Protein AF-A0A939VQ03-F1 (afdb_monomer_lite)

Structure (mmCIF, N/CA/C/O backbone):
data_AF-A0A939VQ03-F1
#
_entry.id   AF-A0A939VQ03-F1
#
loop_
_atom_site.group_PDB
_atom_site.id
_atom_site.type_symbol
_atom_site.label_atom_id
_atom_site.label_alt_id
_atom_site.label_comp_id
_atom_site.label_asym_id
_atom_site.label_entity_id
_atom_site.label_seq_id
_atom_site.pdbx_PDB_ins_code
_atom_site.Cartn_x
_atom_site.Cartn_y
_atom_site.Cartn_z
_atom_site.occupancy
_atom_site.B_iso_or_equiv
_atom_site.auth_seq_id
_atom_site.auth_comp_id
_atom_site.auth_asym_id
_atom_site.auth_atom_id
_atom_site.pdbx_PDB_model_num
ATOM 1 N N . MET A 1 1 ? -11.894 -17.805 34.813 1.00 53.94 1 MET A N 1
ATOM 2 C CA . MET A 1 1 ? -10.711 -18.030 33.944 1.00 53.94 1 MET A CA 1
ATOM 3 C C . MET A 1 1 ? -11.051 -18.660 32.582 1.00 53.94 1 MET A C 1
ATOM 5 O O . MET A 1 1 ? -10.770 -18.032 31.570 1.00 53.94 1 MET A O 1
ATOM 9 N N . LYS A 1 2 ? -11.711 -19.833 32.507 1.00 40.81 2 LYS A N 1
ATOM 10 C CA . LYS A 1 2 ? -12.057 -20.506 31.226 1.00 40.81 2 LYS A CA 1
ATOM 11 C C . LYS A 1 2 ? -12.911 -19.662 30.254 1.00 40.81 2 LYS A C 1
ATOM 13 O O . LYS A 1 2 ? -12.668 -19.686 29.051 1.00 40.81 2 LYS A O 1
ATOM 18 N N . HIS A 1 3 ? -13.864 -18.875 30.764 1.00 44.84 3 HIS A N 1
ATOM 19 C CA . HIS A 1 3 ? -14.717 -18.001 29.941 1.00 44.84 3 HIS A CA 1
ATOM 20 C C . HIS A 1 3 ? -13.933 -16.855 29.264 1.00 44.84 3 HIS A C 1
ATOM 22 O O . HIS A 1 3 ? -14.171 -16.551 28.097 1.00 44.84 3 HIS A O 1
ATOM 28 N N . ASP A 1 4 ? -12.951 -16.265 29.958 1.00 59.09 4 ASP A N 1
ATOM 29 C CA . ASP A 1 4 ? -12.109 -15.192 29.401 1.00 59.09 4 ASP A CA 1
ATOM 30 C C . ASP A 1 4 ? -11.138 -15.733 28.334 1.00 59.09 4 ASP A C 1
ATOM 32 O O . ASP A 1 4 ? -10.948 -15.123 27.283 1.00 59.09 4 ASP A O 1
ATOM 36 N N . LEU A 1 5 ? -10.604 -16.944 28.537 1.00 54.44 5 LEU A N 1
ATOM 37 C CA . LEU A 1 5 ? -9.762 -17.628 27.547 1.00 54.44 5 LEU A CA 1
ATOM 38 C C . LEU A 1 5 ? -10.536 -17.979 26.264 1.00 54.44 5 LEU A C 1
ATOM 40 O O . LEU A 1 5 ? -10.055 -17.703 25.165 1.00 54.44 5 LEU A O 1
ATOM 44 N N . ARG A 1 6 ? -11.760 -18.518 26.383 1.00 59.91 6 ARG A N 1
ATOM 45 C CA . ARG A 1 6 ? -12.612 -18.863 25.227 1.00 59.91 6 ARG A CA 1
ATOM 46 C C . ARG A 1 6 ? -13.012 -17.624 24.418 1.00 59.91 6 ARG A C 1
ATOM 48 O O . ARG A 1 6 ? -13.036 -17.671 23.188 1.00 59.91 6 ARG A O 1
ATOM 55 N N . LYS A 1 7 ? -13.270 -16.503 25.098 1.00 60.69 7 LYS A N 1
ATOM 56 C CA . LYS A 1 7 ? -13.579 -15.215 24.465 1.00 60.69 7 LYS A CA 1
ATOM 57 C C . LYS A 1 7 ? -12.387 -14.670 23.672 1.00 60.69 7 LYS A C 1
ATOM 59 O O . LYS A 1 7 ? -12.542 -14.381 22.487 1.00 60.69 7 LYS A O 1
ATOM 64 N N . ARG A 1 8 ? -11.191 -14.637 24.274 1.00 63.66 8 ARG A N 1
ATOM 65 C CA . ARG A 1 8 ? -9.953 -14.216 23.589 1.00 63.66 8 ARG A CA 1
ATOM 66 C C . ARG A 1 8 ? -9.619 -15.104 22.390 1.00 63.66 8 ARG A C 1
ATOM 68 O O . ARG A 1 8 ? -9.139 -14.606 21.377 1.00 63.66 8 ARG A O 1
ATOM 75 N N . HIS A 1 9 ? -9.887 -16.407 22.479 1.00 68.69 9 HIS A N 1
ATOM 76 C CA . HIS A 1 9 ? -9.695 -17.337 21.365 1.00 68.69 9 HIS A CA 1
ATOM 77 C C . HIS A 1 9 ? -10.632 -17.025 20.184 1.00 68.69 9 HIS A C 1
ATOM 79 O O . HIS A 1 9 ? -10.183 -16.923 19.045 1.00 68.69 9 HIS A O 1
ATOM 85 N N . SER A 1 10 ? -11.920 -16.782 20.454 1.00 72.69 10 SER A N 1
ATOM 86 C CA . SER A 1 10 ? -12.899 -16.401 19.424 1.00 72.69 10 SER A CA 1
ATOM 87 C C . SER A 1 10 ? -12.548 -15.075 18.734 1.00 72.69 10 SER A C 1
ATOM 89 O O . SER A 1 10 ? -12.652 -14.971 17.514 1.00 72.69 10 SER A O 1
ATOM 91 N N . GLU A 1 11 ? -12.083 -14.075 19.486 1.00 76.50 11 GLU A N 1
ATOM 92 C CA . GLU A 1 11 ? -11.676 -12.770 18.941 1.00 76.50 11 GLU A CA 1
ATOM 93 C C . GLU A 1 11 ? -10.404 -12.854 18.073 1.00 76.50 11 GLU A C 1
ATOM 95 O O . GLU A 1 11 ? -10.230 -12.064 17.141 1.00 76.50 11 GLU A O 1
ATOM 100 N N . ARG A 1 12 ? -9.520 -13.826 18.336 1.00 77.19 12 ARG A N 1
ATOM 101 C CA . ARG A 1 12 ? -8.361 -14.117 17.476 1.00 77.19 12 ARG A CA 1
ATOM 102 C C . ARG A 1 12 ? -8.782 -14.783 16.173 1.00 77.19 12 ARG A C 1
ATOM 104 O O . ARG A 1 12 ? -8.406 -14.285 15.120 1.00 77.19 12 ARG A O 1
ATOM 111 N N . ILE A 1 13 ? -9.620 -15.820 16.240 1.00 83.69 13 ILE A N 1
ATOM 112 C CA . ILE A 1 13 ? -10.129 -16.521 15.048 1.00 83.69 13 ILE A CA 1
ATOM 113 C C . ILE A 1 13 ? -10.801 -15.540 14.086 1.00 83.69 13 ILE A C 1
ATOM 115 O O . ILE A 1 13 ? -10.511 -15.539 12.895 1.00 83.69 13 ILE A O 1
ATOM 119 N N . ILE A 1 14 ? -11.665 -14.664 14.602 1.00 86.06 14 ILE A N 1
ATOM 120 C CA . ILE A 1 14 ? -12.394 -13.704 13.766 1.00 86.06 14 ILE A CA 1
ATOM 121 C C . ILE A 1 14 ? -11.437 -12.703 13.092 1.00 86.06 14 ILE A C 1
ATOM 123 O O . ILE A 1 14 ? -11.640 -12.348 11.933 1.00 86.06 14 ILE A O 1
ATOM 127 N N . SER A 1 15 ? -10.368 -12.288 13.779 1.00 87.19 15 SER A N 1
ATOM 128 C CA . SER A 1 15 ? -9.325 -11.439 13.187 1.00 87.19 15 SER A CA 1
ATOM 129 C C . SER A 1 15 ? -8.544 -12.171 12.092 1.00 87.19 15 SER A C 1
ATOM 131 O O . SER A 1 15 ? -8.342 -11.613 11.017 1.00 87.19 15 SER A O 1
ATOM 133 N N . SER A 1 16 ? -8.183 -13.440 12.312 1.00 88.44 16 SER A N 1
ATOM 134 C CA . SER A 1 16 ? -7.534 -14.283 11.300 1.00 88.44 16 SER A CA 1
ATOM 135 C C . SER A 1 16 ? -8.404 -14.468 10.056 1.00 88.44 16 SER A C 1
ATOM 137 O O . SER A 1 16 ? -7.905 -14.330 8.946 1.00 88.44 16 SER A O 1
ATOM 139 N N . ILE A 1 17 ? -9.711 -14.695 10.224 1.00 91.19 17 ILE A N 1
ATOM 140 C CA . ILE A 1 17 ? -10.659 -14.772 9.101 1.00 91.19 17 ILE A CA 1
ATOM 141 C C . ILE A 1 17 ? -10.701 -13.438 8.344 1.00 91.19 17 ILE A C 1
ATOM 143 O O . ILE A 1 17 ? -10.668 -13.427 7.119 1.00 91.19 17 ILE A O 1
ATOM 147 N N . CYS A 1 18 ? -10.720 -12.307 9.055 1.00 93.12 18 CYS A N 1
ATOM 148 C CA . CYS A 1 18 ? -10.686 -10.984 8.431 1.00 93.12 18 CYS A CA 1
ATOM 149 C C . CYS A 1 18 ? -9.405 -10.754 7.612 1.00 93.12 18 CYS A C 1
ATOM 151 O O . CYS A 1 18 ? -9.488 -10.209 6.515 1.00 93.12 18 CYS A O 1
ATOM 153 N N . ILE A 1 19 ? -8.247 -11.183 8.126 1.00 94.12 19 ILE A N 1
ATOM 154 C CA . ILE A 1 19 ? -6.962 -11.128 7.413 1.00 94.12 19 ILE A CA 1
ATOM 155 C C . ILE A 1 19 ? -7.031 -11.976 6.140 1.00 94.12 19 ILE A C 1
ATOM 157 O O . ILE A 1 19 ? -6.733 -11.472 5.063 1.00 94.12 19 ILE A O 1
ATOM 161 N N . LEU A 1 20 ? -7.471 -13.235 6.247 1.00 93.19 20 LEU A N 1
ATOM 162 C CA . LEU A 1 20 ? -7.567 -14.147 5.104 1.00 93.19 20 LEU A CA 1
ATOM 163 C C . LEU A 1 20 ? -8.498 -13.600 4.019 1.00 93.19 20 LEU A C 1
ATOM 165 O O . LEU A 1 20 ? -8.107 -13.553 2.859 1.00 93.19 20 LEU A O 1
ATOM 169 N N . MET A 1 21 ? -9.682 -13.103 4.392 1.00 93.62 21 MET A N 1
ATOM 170 C CA . MET A 1 21 ? -10.598 -12.468 3.438 1.00 93.62 21 MET A CA 1
ATOM 171 C C . MET A 1 21 ? -9.974 -11.238 2.773 1.00 93.62 21 MET A C 1
ATOM 173 O O . MET A 1 21 ? -10.133 -11.055 1.570 1.00 93.62 21 MET A O 1
ATOM 177 N N . GLY A 1 22 ? -9.253 -10.408 3.536 1.00 96.19 22 GLY A N 1
ATOM 178 C CA . GLY A 1 22 ? -8.545 -9.248 2.998 1.00 96.19 22 GLY A CA 1
ATOM 179 C C . GLY A 1 22 ? -7.484 -9.638 1.966 1.00 96.19 22 GLY A C 1
ATOM 180 O O . GLY A 1 22 ? -7.442 -9.039 0.893 1.00 96.19 22 GLY A O 1
ATOM 181 N N . ILE A 1 23 ? -6.685 -10.669 2.262 1.00 95.94 23 ILE A N 1
ATOM 182 C CA . ILE A 1 23 ? -5.674 -11.215 1.344 1.00 95.94 23 ILE A CA 1
ATOM 183 C C . ILE A 1 23 ? -6.348 -11.733 0.073 1.00 95.94 23 ILE A C 1
ATOM 185 O O . ILE A 1 23 ? -5.983 -11.317 -1.021 1.00 95.94 23 ILE A O 1
ATOM 189 N N . THR A 1 24 ? -7.356 -12.600 0.204 1.00 93.06 24 THR A N 1
ATOM 190 C CA . THR A 1 24 ? -8.060 -13.179 -0.948 1.00 93.06 24 THR A CA 1
ATOM 191 C C . THR A 1 24 ? -8.667 -12.095 -1.831 1.00 93.06 24 THR A C 1
ATOM 193 O O . THR A 1 24 ? -8.502 -12.138 -3.046 1.00 93.06 24 THR A O 1
ATOM 196 N N . PHE A 1 25 ? -9.326 -11.100 -1.233 1.00 94.69 25 PHE A N 1
ATOM 197 C CA . PHE A 1 25 ? -9.943 -10.008 -1.980 1.00 94.69 25 PHE A CA 1
ATOM 198 C C . PHE A 1 25 ? -8.912 -9.205 -2.778 1.00 94.69 25 PHE A C 1
ATOM 200 O O . PHE A 1 25 ? -9.111 -8.963 -3.967 1.00 94.69 25 PHE A O 1
ATOM 207 N N . ASN A 1 26 ? -7.789 -8.847 -2.152 1.00 95.69 26 ASN A N 1
ATOM 208 C CA . ASN A 1 26 ? -6.721 -8.136 -2.844 1.00 95.69 26 ASN A CA 1
ATOM 209 C C . ASN A 1 26 ? -6.117 -8.970 -3.980 1.00 95.69 26 ASN A C 1
ATOM 211 O O . ASN A 1 26 ? -5.948 -8.450 -5.074 1.00 95.69 26 ASN A O 1
ATOM 215 N N . VAL A 1 27 ? -5.803 -10.248 -3.742 1.00 93.38 27 VAL A N 1
ATOM 216 C CA . VAL A 1 27 ? -5.183 -11.122 -4.755 1.00 93.38 27 VAL A CA 1
ATOM 217 C C . VAL A 1 27 ? -6.093 -11.282 -5.973 1.00 93.38 27 VAL A C 1
ATOM 219 O O . VAL A 1 27 ? -5.617 -11.217 -7.105 1.00 93.38 27 VAL A O 1
ATOM 222 N N . VAL A 1 28 ? -7.404 -11.445 -5.763 1.00 91.88 28 VAL A N 1
ATOM 223 C CA . VAL A 1 28 ? -8.383 -11.555 -6.858 1.00 91.88 28 VAL A CA 1
ATOM 224 C C . VAL A 1 28 ? -8.442 -10.267 -7.680 1.00 91.88 28 VAL A C 1
ATOM 226 O O . VAL A 1 28 ? -8.388 -10.330 -8.907 1.00 91.88 28 VAL A O 1
ATOM 229 N N . LEU A 1 29 ? -8.515 -9.103 -7.029 1.00 90.69 29 LEU A N 1
ATOM 230 C CA . LEU A 1 29 ? -8.556 -7.822 -7.737 1.00 90.69 29 LEU A CA 1
ATOM 231 C C . LEU A 1 29 ? -7.245 -7.507 -8.455 1.00 90.69 29 LEU A C 1
ATOM 233 O O . LEU A 1 29 ? -7.280 -7.128 -9.623 1.00 90.69 29 LEU A O 1
ATOM 237 N N . ALA A 1 30 ? -6.108 -7.735 -7.798 1.00 87.88 30 ALA A N 1
ATOM 238 C CA . ALA A 1 30 ? -4.786 -7.560 -8.388 1.00 87.88 30 ALA A CA 1
ATOM 239 C C . ALA A 1 30 ? -4.612 -8.450 -9.631 1.00 87.88 30 ALA A C 1
ATOM 241 O O . ALA A 1 30 ? -4.129 -8.009 -10.668 1.00 87.88 30 ALA A O 1
ATOM 242 N N . SER A 1 31 ? -5.099 -9.693 -9.580 1.00 86.19 31 SER A N 1
ATOM 243 C CA . SER A 1 31 ? -5.064 -10.600 -10.736 1.00 86.19 31 SER A CA 1
ATOM 244 C C . SER A 1 31 ? -5.867 -10.079 -11.932 1.00 86.19 31 SER A C 1
ATOM 246 O O . SER A 1 31 ? -5.536 -10.398 -13.072 1.00 86.19 31 SER A O 1
ATOM 248 N N . PHE A 1 32 ? -6.928 -9.302 -11.698 1.00 85.12 32 PHE A N 1
ATOM 249 C CA . PHE A 1 32 ? -7.702 -8.677 -12.769 1.00 85.12 32 PHE A CA 1
ATOM 250 C C . PHE A 1 32 ? -6.991 -7.439 -13.327 1.00 85.12 32 PHE A C 1
ATOM 252 O O . PHE A 1 32 ? -6.877 -7.296 -14.545 1.00 85.12 32 PHE A O 1
ATOM 259 N N . THR A 1 33 ? -6.474 -6.570 -12.455 1.00 84.38 33 THR A N 1
ATOM 260 C CA . THR A 1 33 ? -5.814 -5.322 -12.865 1.00 84.38 33 THR A CA 1
ATOM 261 C C . THR A 1 33 ? -4.516 -5.576 -13.622 1.00 84.38 33 THR A C 1
ATOM 263 O O . THR A 1 33 ? -4.309 -4.983 -14.680 1.00 84.38 33 THR A O 1
ATOM 266 N N . TYR A 1 34 ? -3.701 -6.533 -13.171 1.00 79.50 34 TYR A N 1
ATOM 267 C CA . TYR A 1 34 ? -2.458 -6.902 -13.847 1.00 79.50 34 TYR A CA 1
ATOM 268 C C . TYR A 1 34 ? -2.663 -7.522 -15.240 1.00 79.50 34 TYR A C 1
ATOM 270 O O . TYR A 1 34 ? -1.734 -7.537 -16.042 1.00 79.50 34 TYR A O 1
ATOM 278 N N . ARG A 1 35 ? -3.864 -8.025 -15.561 1.00 78.50 35 ARG A N 1
ATOM 279 C CA . ARG A 1 35 ? -4.193 -8.553 -16.901 1.00 78.50 35 ARG A CA 1
ATOM 280 C C . ARG A 1 35 ? -4.754 -7.501 -17.852 1.00 78.50 35 ARG A C 1
ATOM 282 O O . ARG A 1 35 ? -4.653 -7.669 -19.059 1.00 78.50 35 ARG A O 1
ATOM 289 N N . GLN A 1 36 ? -5.400 -6.468 -17.317 1.00 76.12 36 GLN A N 1
ATOM 290 C CA . GLN A 1 36 ? -6.194 -5.506 -18.090 1.00 76.12 36 GLN A CA 1
ATOM 291 C C . GLN A 1 36 ? -5.422 -4.221 -18.437 1.00 76.12 36 GLN A C 1
ATOM 293 O O . GLN A 1 36 ? -6.005 -3.307 -19.011 1.00 76.12 36 GLN A O 1
ATOM 298 N N . SER A 1 37 ? -4.134 -4.123 -18.082 1.00 68.50 37 SER A N 1
ATOM 299 C CA . SER A 1 37 ? -3.281 -2.935 -18.294 1.00 68.50 37 SER A CA 1
ATOM 300 C C . SER A 1 37 ? -3.902 -1.616 -17.812 1.00 68.50 37 SER A C 1
ATOM 302 O O . SER A 1 37 ? -3.534 -0.533 -18.266 1.00 68.50 37 SER A O 1
ATOM 304 N N . VAL A 1 38 ? -4.843 -1.687 -16.868 1.00 80.19 38 VAL A N 1
ATOM 305 C CA . VAL A 1 38 ? -5.450 -0.503 -16.262 1.00 80.19 38 VAL A CA 1
ATOM 306 C C . VAL A 1 38 ? -4.415 0.211 -15.390 1.00 80.19 38 VAL A C 1
ATOM 308 O O . VAL A 1 38 ? -3.582 -0.451 -14.768 1.00 80.19 38 VAL A O 1
ATOM 311 N N . PRO A 1 39 ? -4.455 1.549 -15.280 1.00 76.94 39 PRO A N 1
ATOM 312 C CA . PRO A 1 39 ? -3.488 2.311 -14.489 1.00 76.94 39 PRO A CA 1
ATOM 313 C C . PRO A 1 39 ? -3.752 2.222 -12.970 1.00 76.94 39 PRO A C 1
ATOM 315 O O . PRO A 1 39 ? -3.375 3.116 -12.223 1.00 76.94 39 PRO A O 1
ATOM 318 N N . PHE A 1 40 ? -4.433 1.175 -12.494 1.00 83.25 40 PHE A N 1
ATOM 319 C CA . PHE A 1 40 ? -4.817 1.000 -11.091 1.00 83.25 40 PHE A CA 1
ATOM 320 C C . PHE A 1 40 ? -4.379 -0.370 -10.585 1.00 83.25 40 PHE A C 1
ATOM 322 O O . PHE A 1 40 ? -4.425 -1.346 -11.330 1.00 83.25 40 PHE A O 1
ATOM 329 N N . TYR A 1 41 ? -4.011 -0.458 -9.307 1.00 80.06 41 TYR A N 1
ATOM 330 C CA . TYR A 1 41 ? -3.494 -1.690 -8.709 1.00 80.06 41 TYR A CA 1
ATOM 331 C C . TYR A 1 41 ? -4.572 -2.440 -7.919 1.00 80.06 41 TYR A C 1
ATOM 333 O O . TYR A 1 41 ? -4.648 -3.664 -8.011 1.00 80.06 41 TYR A O 1
ATOM 341 N N . PHE A 1 42 ? -5.433 -1.724 -7.180 1.00 86.06 42 PHE A N 1
ATOM 342 C CA . PHE A 1 42 ? -6.522 -2.281 -6.347 1.00 86.06 42 PHE A CA 1
ATOM 343 C C . PHE A 1 42 ? -6.113 -3.403 -5.369 1.00 86.06 42 PHE A C 1
ATOM 345 O O . PH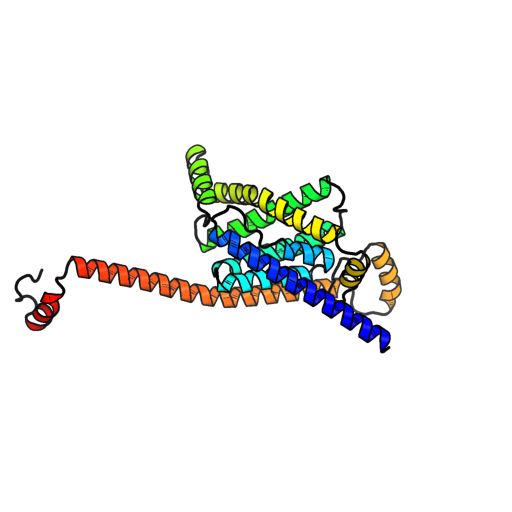E A 1 42 ? -6.944 -4.164 -4.874 1.00 86.06 42 PHE A O 1
ATOM 352 N N . ASP A 1 43 ? -4.839 -3.451 -5.002 1.00 86.38 43 ASP A N 1
ATOM 353 C CA . ASP A 1 43 ? -4.212 -4.458 -4.142 1.00 86.38 43 ASP A CA 1
ATOM 354 C C . ASP A 1 43 ? -4.206 -4.069 -2.650 1.00 86.38 43 ASP A C 1
ATOM 356 O O . ASP A 1 43 ? -3.664 -4.777 -1.798 1.00 86.38 43 ASP A O 1
ATOM 360 N N . THR A 1 44 ? -4.817 -2.931 -2.305 1.00 94.56 44 THR A N 1
ATOM 361 C CA . THR A 1 44 ? -4.802 -2.373 -0.944 1.00 94.56 44 THR A CA 1
ATOM 362 C C . THR A 1 44 ? -6.175 -2.268 -0.288 1.00 94.56 44 THR A C 1
ATOM 364 O O . THR A 1 44 ? -6.242 -1.913 0.887 1.00 94.56 44 THR A O 1
ATOM 367 N N . ILE A 1 45 ? -7.277 -2.627 -0.954 1.00 96.75 45 ILE A N 1
ATOM 368 C CA . ILE A 1 45 ? -8.632 -2.520 -0.375 1.00 96.75 45 ILE A CA 1
ATOM 369 C C . ILE A 1 45 ? -8.778 -3.381 0.885 1.00 96.75 45 ILE A C 1
ATOM 371 O O . ILE A 1 45 ? -9.182 -2.890 1.945 1.00 96.75 45 ILE A O 1
ATOM 375 N N . GLY A 1 46 ? -8.421 -4.660 0.793 1.00 96.69 46 GLY A N 1
ATOM 376 C CA . GLY A 1 46 ? -8.414 -5.598 1.912 1.00 96.69 46 GLY A CA 1
ATOM 377 C C . GLY A 1 46 ? -7.441 -5.158 3.001 1.00 96.69 46 GLY A C 1
ATOM 378 O O . GLY A 1 46 ? -7.794 -5.140 4.179 1.00 96.69 46 GLY A O 1
ATOM 379 N N . THR A 1 47 ? -6.258 -4.685 2.609 1.00 97.25 47 THR A N 1
ATOM 380 C CA . THR A 1 47 ? -5.229 -4.155 3.516 1.00 97.25 47 THR A CA 1
ATOM 381 C C . THR A 1 47 ? -5.751 -2.980 4.343 1.00 97.25 47 THR A C 1
ATOM 383 O O . THR A 1 47 ? -5.643 -2.987 5.569 1.00 97.25 47 THR A O 1
ATOM 386 N N . ILE A 1 48 ? -6.366 -1.989 3.694 1.00 97.88 48 ILE A N 1
ATOM 387 C CA . ILE A 1 48 ? -6.960 -0.809 4.332 1.00 97.88 48 ILE A CA 1
ATOM 388 C C . ILE A 1 48 ? -8.131 -1.230 5.230 1.00 97.88 48 ILE A C 1
ATOM 390 O O . ILE A 1 48 ? -8.236 -0.767 6.366 1.00 97.88 48 ILE A O 1
ATOM 394 N N . THR A 1 49 ? -8.985 -2.145 4.763 1.00 97.12 49 THR A N 1
ATOM 395 C CA . THR A 1 49 ? -10.127 -2.668 5.533 1.00 97.12 49 THR A CA 1
ATOM 396 C C . THR A 1 49 ? -9.660 -3.333 6.829 1.00 97.12 49 THR A C 1
ATOM 398 O O . THR A 1 49 ? -10.130 -2.988 7.919 1.00 97.12 49 THR A O 1
ATOM 401 N N . VAL A 1 50 ? -8.692 -4.250 6.735 1.00 96.44 50 VAL A N 1
ATOM 402 C CA . VAL A 1 50 ? -8.127 -4.955 7.892 1.00 96.44 50 VAL A CA 1
ATOM 403 C C . VAL A 1 50 ? -7.370 -3.986 8.798 1.00 96.44 50 VAL A C 1
ATOM 405 O O . VAL A 1 50 ? -7.505 -4.074 10.015 1.00 96.44 50 VAL A O 1
ATOM 408 N N . ALA A 1 51 ? -6.640 -3.015 8.250 1.00 95.69 51 ALA A N 1
ATOM 409 C CA . ALA A 1 51 ? -5.979 -1.974 9.034 1.00 95.69 51 ALA A CA 1
ATOM 410 C C . ALA A 1 51 ? -6.986 -1.172 9.885 1.00 95.69 51 ALA A C 1
ATOM 412 O O . ALA A 1 51 ? -6.795 -1.015 11.093 1.00 95.69 51 ALA A O 1
ATOM 413 N N . ILE A 1 52 ? -8.109 -0.737 9.302 1.00 94.69 52 ILE A N 1
ATOM 414 C CA . ILE A 1 52 ? -9.156 0.010 10.021 1.00 94.69 52 ILE A CA 1
ATOM 415 C C . ILE A 1 52 ? -9.805 -0.842 11.129 1.00 94.69 52 ILE A C 1
ATOM 417 O O . ILE A 1 52 ? -10.050 -0.357 12.242 1.00 94.69 52 ILE A O 1
ATOM 421 N N . LEU A 1 53 ? -10.101 -2.113 10.842 1.00 92.94 53 LEU A N 1
ATOM 422 C CA . LEU A 1 53 ? -10.833 -3.000 11.754 1.00 92.94 53 LEU A CA 1
ATOM 423 C C . LEU A 1 53 ? -9.948 -3.620 12.839 1.00 92.94 53 LEU A C 1
ATOM 425 O O . LEU A 1 53 ? -10.380 -3.750 13.989 1.00 92.94 53 LEU A O 1
ATOM 429 N N . CYS A 1 54 ? -8.724 -3.984 12.482 1.00 91.56 54 CYS A N 1
ATOM 430 C CA . CYS A 1 54 ? -7.861 -4.863 13.259 1.00 91.56 54 CYS A CA 1
ATOM 431 C C . CYS A 1 54 ? -6.515 -4.220 13.632 1.00 91.56 54 CYS A C 1
ATOM 433 O O . CYS A 1 54 ? -5.772 -4.832 14.386 1.00 91.56 54 CYS A O 1
ATOM 435 N N . GLY A 1 55 ? -6.204 -2.990 13.205 1.00 89.56 55 GLY A N 1
ATOM 436 C CA . GLY A 1 55 ? -5.010 -2.243 13.632 1.00 89.56 55 GLY A CA 1
ATOM 437 C C . GLY A 1 55 ? -3.719 -2.610 12.889 1.00 89.56 55 GLY A C 1
ATOM 438 O O . GLY A 1 55 ? -3.762 -3.241 11.834 1.00 89.56 55 GLY A O 1
ATOM 439 N N . TYR A 1 56 ? -2.566 -2.183 13.432 1.00 88.94 56 TYR A N 1
ATOM 440 C CA . TYR A 1 56 ? -1.278 -2.221 12.715 1.00 88.94 56 TYR A CA 1
ATOM 441 C C . TYR A 1 56 ? -0.885 -3.631 12.262 1.00 88.94 56 TYR A C 1
ATOM 443 O O . TYR A 1 56 ? -0.736 -3.865 11.066 1.00 88.94 56 TYR A O 1
ATOM 451 N N . PHE A 1 57 ? -0.735 -4.571 13.202 1.00 87.88 57 PHE A N 1
ATOM 452 C CA . PHE A 1 57 ? -0.194 -5.898 12.897 1.00 87.88 57 PHE A CA 1
ATOM 453 C C . PHE A 1 57 ? -1.045 -6.675 11.873 1.00 87.88 57 PHE A C 1
ATOM 455 O O . PHE A 1 57 ? -0.497 -7.080 10.849 1.00 87.88 57 PHE A O 1
ATOM 462 N N . PRO A 1 58 ? -2.371 -6.838 12.052 1.00 91.69 58 PRO A N 1
ATOM 463 C CA . PRO A 1 58 ? -3.219 -7.487 11.050 1.00 91.69 58 PRO A CA 1
ATOM 464 C C . PRO A 1 58 ? -3.205 -6.794 9.684 1.00 91.69 58 PRO A C 1
ATOM 466 O O . PRO A 1 58 ? -3.196 -7.476 8.661 1.00 91.69 58 PRO A O 1
ATOM 469 N N . GLY A 1 59 ? -3.185 -5.457 9.654 1.00 94.44 59 GLY A N 1
ATOM 470 C CA . GLY A 1 59 ? -3.135 -4.692 8.407 1.00 94.44 59 GLY A CA 1
ATOM 471 C C . GLY A 1 59 ? -1.839 -4.932 7.634 1.00 94.44 59 GLY A C 1
ATOM 472 O O . GLY A 1 59 ? -1.880 -5.268 6.455 1.00 94.44 59 GLY A O 1
ATOM 473 N N . ILE A 1 60 ? -0.688 -4.836 8.304 1.00 93.62 60 ILE A N 1
ATOM 474 C CA . ILE A 1 60 ? 0.615 -5.097 7.675 1.00 93.62 60 ILE A CA 1
ATOM 475 C C . ILE A 1 60 ? 0.730 -6.570 7.268 1.00 93.62 60 ILE A C 1
ATOM 477 O O . ILE A 1 60 ? 1.195 -6.856 6.174 1.00 93.62 60 ILE A O 1
ATOM 481 N N . LEU A 1 61 ? 0.271 -7.514 8.096 1.00 91.81 61 LEU A N 1
ATOM 482 C CA . LEU A 1 61 ? 0.288 -8.932 7.729 1.00 91.81 61 LEU A CA 1
ATOM 483 C C . LEU A 1 61 ? -0.538 -9.193 6.461 1.00 91.81 61 LEU A C 1
ATOM 485 O O . LEU A 1 61 ? -0.088 -9.918 5.580 1.00 91.81 61 LEU A O 1
ATOM 489 N N . THR A 1 62 ? -1.708 -8.557 6.347 1.00 95.38 62 THR A N 1
ATOM 490 C CA . THR A 1 62 ? -2.551 -8.618 5.141 1.00 95.38 62 THR A CA 1
ATOM 491 C C . THR A 1 62 ? -1.806 -8.070 3.926 1.00 95.38 62 THR A C 1
ATOM 493 O O . THR A 1 62 ? -1.803 -8.723 2.887 1.00 95.38 62 THR A O 1
ATOM 496 N N . ALA A 1 63 ? -1.132 -6.922 4.059 1.00 94.75 63 ALA A N 1
ATOM 497 C CA . ALA A 1 63 ? -0.328 -6.330 2.989 1.00 94.75 63 ALA A CA 1
ATOM 498 C C . ALA A 1 63 ? 0.769 -7.281 2.493 1.00 94.75 63 ALA A C 1
ATOM 500 O O . ALA A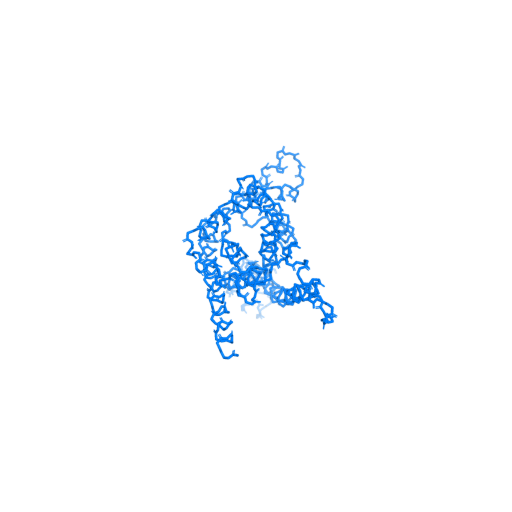 1 63 ? 0.826 -7.614 1.316 1.00 94.75 63 ALA A O 1
ATOM 501 N N . VAL A 1 64 ? 1.614 -7.758 3.407 1.00 92.38 64 VAL A N 1
ATOM 502 C CA . VAL A 1 64 ? 2.775 -8.590 3.067 1.00 92.38 64 VAL A CA 1
ATOM 503 C C . VAL A 1 64 ? 2.344 -9.904 2.437 1.00 92.38 64 VAL A C 1
ATOM 505 O O . VAL A 1 64 ? 2.886 -10.304 1.411 1.00 92.38 64 VAL A O 1
ATOM 508 N N . MET A 1 65 ? 1.336 -10.557 3.017 1.00 91.81 65 MET A N 1
ATOM 509 C CA . MET A 1 65 ? 0.831 -11.818 2.484 1.00 91.81 65 MET A CA 1
ATOM 510 C C . MET A 1 65 ? 0.132 -11.627 1.137 1.00 91.81 65 MET A C 1
ATOM 512 O O . MET A 1 65 ? 0.276 -12.480 0.273 1.00 91.81 65 MET A O 1
ATOM 516 N N . THR A 1 66 ? -0.568 -10.507 0.921 1.00 94.38 66 THR A N 1
ATOM 517 C CA . THR A 1 66 ? -1.147 -10.171 -0.391 1.00 94.38 66 THR A CA 1
ATOM 518 C C . THR A 1 66 ? -0.062 -10.137 -1.461 1.00 94.38 66 THR A C 1
ATOM 520 O O . THR A 1 66 ? -0.143 -10.877 -2.435 1.00 94.38 66 THR A O 1
ATOM 523 N N . ASN A 1 67 ? 0.976 -9.322 -1.268 1.00 92.50 67 ASN A N 1
ATOM 524 C CA . ASN A 1 67 ? 2.037 -9.162 -2.260 1.00 92.50 67 ASN A CA 1
ATOM 525 C C . ASN A 1 67 ? 2.864 -10.439 -2.443 1.00 92.50 67 ASN A C 1
ATOM 527 O O . ASN A 1 67 ? 3.270 -10.738 -3.562 1.00 92.50 67 ASN A O 1
ATOM 531 N N . MET A 1 68 ? 3.057 -11.225 -1.378 1.00 88.50 68 MET A N 1
ATOM 532 C CA . MET A 1 68 ? 3.693 -12.540 -1.469 1.00 88.50 68 MET A CA 1
ATOM 533 C C . MET A 1 68 ? 2.874 -13.518 -2.319 1.00 88.50 68 MET A C 1
ATOM 535 O O . MET A 1 68 ? 3.442 -14.229 -3.141 1.00 88.50 68 MET A O 1
ATOM 539 N N . MET A 1 69 ? 1.547 -13.529 -2.159 1.00 89.81 69 MET A N 1
ATOM 540 C CA . MET A 1 69 ? 0.656 -14.373 -2.960 1.00 89.81 69 MET A CA 1
ATOM 541 C C . MET A 1 69 ? 0.581 -13.900 -4.415 1.00 89.81 69 MET A C 1
ATOM 543 O O . MET A 1 69 ? 0.665 -14.720 -5.326 1.00 89.81 69 MET A O 1
ATOM 547 N N . CYS A 1 70 ? 0.492 -12.588 -4.648 1.00 89.25 70 CYS A N 1
ATOM 548 C CA . CYS A 1 70 ? 0.571 -12.020 -5.994 1.00 89.25 70 CYS A CA 1
ATOM 549 C C . CYS A 1 70 ? 1.909 -12.348 -6.671 1.00 89.25 70 CYS A C 1
ATOM 551 O O . CYS A 1 70 ? 1.914 -12.626 -7.864 1.00 89.25 70 CYS A O 1
ATOM 553 N N . GLY A 1 71 ? 3.005 -12.415 -5.905 1.00 86.25 71 GLY A N 1
ATOM 554 C CA . GLY A 1 71 ? 4.343 -12.793 -6.369 1.00 86.25 71 GLY A CA 1
ATOM 555 C C . GLY A 1 71 ? 4.429 -14.146 -7.086 1.00 86.25 71 GLY A C 1
ATOM 556 O O . GLY A 1 71 ? 5.335 -14.347 -7.887 1.00 86.25 71 GLY A O 1
ATOM 557 N N . PHE A 1 72 ? 3.491 -15.071 -6.851 1.00 83.75 72 PHE A N 1
ATOM 558 C CA . PHE A 1 72 ? 3.439 -16.335 -7.598 1.00 83.75 72 PHE A CA 1
ATOM 559 C C . PHE A 1 72 ? 2.961 -16.168 -9.046 1.00 83.75 72 PHE A C 1
ATOM 561 O O . PHE A 1 72 ? 3.292 -16.999 -9.886 1.00 83.75 72 PHE A O 1
ATOM 568 N N . PHE A 1 73 ? 2.188 -15.120 -9.333 1.00 82.69 73 PHE A N 1
ATOM 569 C CA . PHE A 1 73 ? 1.648 -14.832 -10.667 1.00 82.69 73 PHE A CA 1
ATOM 570 C C . PHE A 1 73 ? 2.362 -13.652 -11.336 1.00 82.69 73 PHE A C 1
ATOM 572 O O . PHE A 1 73 ? 2.508 -13.631 -12.552 1.00 82.69 73 PHE A O 1
ATOM 579 N N . TYR A 1 74 ? 2.811 -12.690 -10.529 1.00 84.44 74 TYR A N 1
ATOM 580 C CA . TYR A 1 74 ? 3.499 -11.468 -10.926 1.00 84.44 74 TYR A CA 1
ATOM 581 C C . TYR A 1 74 ? 4.692 -11.260 -9.984 1.00 84.44 74 TYR A C 1
ATOM 583 O O . TYR A 1 74 ? 4.530 -10.640 -8.929 1.00 84.44 74 TYR A O 1
ATOM 591 N N . PRO A 1 75 ? 5.878 -11.807 -10.315 1.00 83.81 75 PRO A N 1
ATOM 592 C CA . PRO A 1 75 ? 7.037 -11.839 -9.417 1.00 83.81 75 PRO A CA 1
ATOM 593 C C . PRO A 1 75 ? 7.404 -10.479 -8.814 1.00 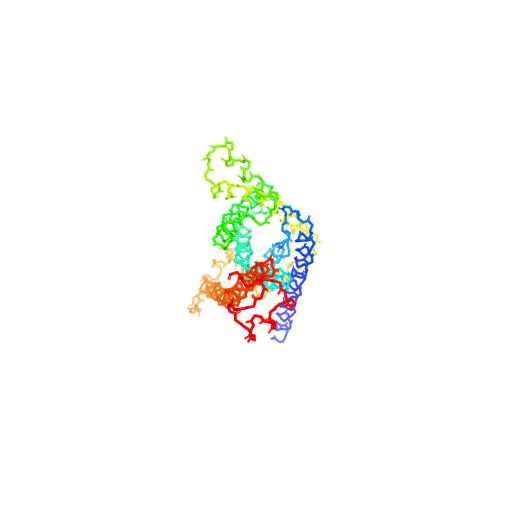83.81 75 PRO A C 1
ATOM 595 O O . PRO A 1 75 ? 7.726 -10.392 -7.628 1.00 83.81 75 PRO A O 1
ATOM 598 N N . ASP A 1 76 ? 7.247 -9.406 -9.588 1.00 84.56 76 ASP A N 1
ATOM 599 C CA . ASP A 1 76 ? 7.576 -8.042 -9.174 1.00 84.56 76 ASP A CA 1
ATOM 600 C C . ASP A 1 76 ? 6.687 -7.504 -8.043 1.00 84.56 76 ASP A C 1
ATOM 602 O O . ASP A 1 76 ? 7.108 -6.622 -7.288 1.00 84.56 76 ASP A O 1
ATOM 606 N N . SER A 1 77 ? 5.478 -8.054 -7.852 1.00 86.50 77 SER A N 1
ATOM 607 C CA . SER A 1 77 ? 4.545 -7.622 -6.800 1.00 86.50 77 SER A CA 1
ATOM 608 C C . SER A 1 77 ? 5.167 -7.676 -5.405 1.00 86.50 77 SER A C 1
ATOM 610 O O . SER A 1 77 ? 4.787 -6.898 -4.525 1.00 86.50 77 SER A O 1
ATOM 612 N N . ILE A 1 78 ? 6.141 -8.561 -5.184 1.00 85.94 78 ILE A N 1
ATOM 613 C CA . ILE A 1 78 ? 6.797 -8.731 -3.889 1.00 85.94 78 ILE A CA 1
ATOM 614 C C . ILE A 1 78 ? 7.563 -7.479 -3.437 1.00 85.94 78 ILE A C 1
ATOM 616 O O . ILE A 1 78 ? 7.575 -7.176 -2.241 1.00 85.94 78 ILE A O 1
ATOM 620 N N . TYR A 1 79 ? 8.133 -6.701 -4.363 1.00 85.88 79 TYR A N 1
ATOM 621 C CA . TYR A 1 79 ? 8.869 -5.472 -4.047 1.00 85.88 79 TYR A CA 1
ATOM 622 C C . TYR A 1 79 ? 7.959 -4.398 -3.457 1.00 85.88 79 TYR A C 1
ATOM 624 O O . TYR A 1 79 ? 8.365 -3.624 -2.589 1.00 85.88 79 TYR A O 1
ATOM 632 N N . PHE A 1 80 ? 6.689 -4.415 -3.855 1.00 90.12 80 PHE A N 1
ATOM 633 C CA . PHE A 1 80 ? 5.674 -3.475 -3.401 1.00 90.12 80 PHE A CA 1
ATOM 634 C C . PHE A 1 80 ? 5.038 -3.875 -2.056 1.00 90.12 80 PHE A C 1
ATOM 636 O O . PHE A 1 80 ? 4.241 -3.117 -1.500 1.00 90.12 80 PHE A O 1
ATOM 643 N N . SER A 1 81 ? 5.460 -4.994 -1.446 1.00 90.25 81 SER A N 1
ATOM 644 C CA . SER A 1 81 ? 5.031 -5.393 -0.091 1.00 90.25 81 SER A CA 1
ATOM 645 C C . SER A 1 81 ? 5.294 -4.297 0.944 1.00 90.25 81 SER A C 1
ATOM 647 O O . SER A 1 81 ? 4.470 -4.065 1.830 1.00 90.25 81 SER A O 1
ATOM 649 N N . ILE A 1 82 ? 6.429 -3.594 0.833 1.00 90.19 82 ILE A N 1
ATOM 650 C CA . ILE A 1 82 ? 6.774 -2.492 1.739 1.00 90.19 82 ILE A CA 1
ATOM 651 C C . ILE A 1 82 ? 5.848 -1.288 1.546 1.00 90.19 82 ILE A C 1
ATOM 653 O O . ILE A 1 82 ? 5.429 -0.674 2.525 1.00 90.19 82 ILE A O 1
ATOM 657 N N . VAL A 1 83 ? 5.461 -0.992 0.303 1.00 93.88 83 VAL A N 1
ATOM 658 C CA . VAL A 1 83 ? 4.524 0.089 -0.033 1.00 93.88 83 VAL A CA 1
ATOM 659 C C . VAL A 1 83 ? 3.156 -0.197 0.588 1.00 93.88 83 VAL A C 1
ATOM 661 O O . VAL A 1 83 ? 2.561 0.667 1.243 1.00 93.88 83 VAL A O 1
ATOM 664 N N . ASN A 1 84 ? 2.691 -1.443 0.492 1.00 94.62 84 ASN A N 1
ATOM 665 C CA . ASN A 1 84 ? 1.417 -1.861 1.072 1.00 94.62 84 ASN A CA 1
ATOM 666 C C . ASN A 1 84 ? 1.473 -1.955 2.606 1.00 94.62 84 ASN A C 1
ATOM 668 O O . ASN A 1 84 ? 0.507 -1.597 3.287 1.00 94.62 84 ASN A O 1
ATOM 672 N N . ALA A 1 85 ? 2.613 -2.342 3.182 1.00 94.50 85 ALA A N 1
ATOM 673 C CA . ALA A 1 85 ? 2.834 -2.284 4.625 1.00 94.50 85 ALA A CA 1
ATOM 674 C C . ALA A 1 85 ? 2.797 -0.836 5.147 1.00 94.50 85 ALA A C 1
ATOM 676 O O . ALA A 1 85 ? 2.106 -0.549 6.128 1.00 94.50 85 ALA A O 1
ATOM 677 N N . ILE A 1 86 ? 3.474 0.098 4.468 1.00 94.75 86 ILE A N 1
ATOM 678 C CA . ILE A 1 86 ? 3.442 1.533 4.789 1.00 94.75 86 ILE A CA 1
ATOM 679 C C . ILE A 1 86 ? 2.023 2.097 4.633 1.00 94.75 86 ILE A C 1
ATOM 681 O O . ILE A 1 86 ? 1.597 2.923 5.445 1.00 94.75 86 ILE A O 1
ATOM 685 N N . THR A 1 87 ? 1.258 1.619 3.650 1.00 96.62 87 THR A N 1
ATOM 686 C CA . THR A 1 87 ? -0.163 1.961 3.489 1.00 96.62 87 THR A CA 1
ATOM 687 C C . THR A 1 87 ? -0.961 1.567 4.732 1.00 96.62 87 THR A C 1
ATOM 689 O O . THR A 1 87 ? -1.631 2.417 5.324 1.00 96.62 87 THR A O 1
ATOM 692 N N . ALA A 1 88 ? -0.838 0.317 5.196 1.00 96.19 88 ALA A N 1
ATOM 693 C CA . ALA A 1 88 ? -1.500 -0.141 6.419 1.00 96.19 88 ALA A CA 1
ATOM 694 C C . ALA A 1 88 ? -1.097 0.701 7.642 1.00 96.19 88 ALA A C 1
ATOM 696 O O . ALA A 1 88 ? -1.959 1.151 8.398 1.00 96.19 88 ALA A O 1
ATOM 697 N N . LEU A 1 89 ? 0.203 0.971 7.808 1.00 93.94 89 LEU A N 1
ATOM 698 C CA . LEU A 1 89 ? 0.729 1.822 8.879 1.00 93.94 89 LEU A CA 1
ATOM 699 C C . LEU A 1 89 ? 0.112 3.222 8.857 1.00 93.94 89 LEU A C 1
ATOM 701 O O . LEU A 1 89 ? -0.368 3.711 9.881 1.00 93.94 89 LEU A O 1
ATOM 705 N N . THR A 1 90 ? 0.101 3.848 7.682 1.00 95.25 90 THR A N 1
ATOM 706 C CA . THR A 1 90 ? -0.396 5.211 7.487 1.00 95.25 90 THR A CA 1
ATOM 707 C C . THR A 1 90 ? -1.881 5.308 7.803 1.00 95.25 90 THR A C 1
ATOM 709 O O . THR A 1 90 ? -2.294 6.256 8.470 1.00 95.25 90 THR A O 1
ATOM 712 N N . VAL A 1 91 ? -2.674 4.318 7.383 1.00 96.50 91 VAL A N 1
ATOM 713 C CA . VAL A 1 91 ? -4.107 4.255 7.693 1.00 96.50 91 VAL A CA 1
ATOM 714 C C . VAL A 1 91 ? -4.330 4.185 9.197 1.00 96.50 91 VAL A C 1
ATOM 716 O O . VAL A 1 91 ? -5.038 5.033 9.737 1.00 96.50 91 VAL A O 1
ATOM 719 N N . VAL A 1 92 ? -3.715 3.222 9.891 1.00 93.06 92 VAL A N 1
ATOM 720 C CA . VAL A 1 92 ? -3.933 3.038 11.338 1.00 93.06 92 VAL A CA 1
ATOM 721 C C . VAL A 1 92 ? -3.491 4.270 12.124 1.00 93.06 92 VAL A C 1
ATOM 723 O O . VAL A 1 92 ? -4.209 4.726 13.016 1.00 93.06 92 VAL A O 1
ATOM 726 N N . GLU A 1 93 ? -2.346 4.850 11.762 1.00 90.88 93 GLU A N 1
ATOM 727 C CA . GLU A 1 93 ? -1.849 6.075 12.382 1.00 90.88 93 GLU A CA 1
ATOM 728 C C . GLU A 1 93 ? -2.825 7.238 12.177 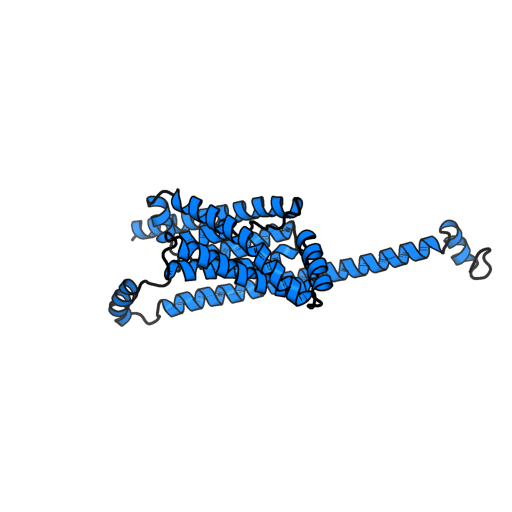1.00 90.88 93 GLU A C 1
ATOM 730 O O . GLU A 1 93 ? -3.178 7.939 13.127 1.00 90.88 93 GLU A O 1
ATOM 735 N N . PHE A 1 94 ? -3.311 7.426 10.950 1.00 93.50 94 PHE A N 1
ATOM 736 C CA . PHE A 1 94 ? -4.194 8.534 10.616 1.00 93.50 94 PHE A CA 1
ATOM 737 C C . PHE A 1 94 ? -5.544 8.439 11.334 1.00 93.50 94 PHE A C 1
ATOM 739 O O . PHE A 1 94 ? -5.991 9.429 11.915 1.00 93.50 94 PHE A O 1
ATOM 746 N N . ILE A 1 95 ? -6.173 7.258 11.349 1.00 92.81 95 ILE A N 1
ATOM 747 C CA . ILE A 1 95 ? -7.480 7.058 11.999 1.00 92.81 95 ILE A CA 1
ATOM 748 C C . ILE A 1 95 ? -7.398 7.089 13.529 1.00 92.81 95 ILE A C 1
ATOM 750 O O . ILE A 1 95 ? -8.415 7.270 14.192 1.00 92.81 95 ILE A O 1
ATOM 754 N N . SER A 1 96 ? -6.204 6.907 14.105 1.00 86.00 96 SER A N 1
ATOM 755 C CA . SER A 1 96 ? -6.005 7.045 15.552 1.00 86.00 96 SER A CA 1
ATOM 756 C C . SER A 1 96 ? -6.080 8.502 16.023 1.00 86.00 96 SER A C 1
ATOM 758 O O . SER A 1 96 ? -6.345 8.756 17.197 1.00 86.00 96 SER A O 1
ATOM 760 N N . ARG A 1 97 ? -5.866 9.457 15.106 1.00 86.00 97 ARG A N 1
ATOM 761 C CA . ARG A 1 97 ? -5.822 10.900 15.389 1.00 86.00 97 ARG A CA 1
ATOM 762 C C . ARG A 1 97 ? -6.973 11.682 14.762 1.00 86.00 97 ARG A C 1
ATOM 764 O O . ARG A 1 97 ? -7.249 12.790 15.204 1.00 86.00 97 ARG A O 1
ATOM 771 N N . ASN A 1 98 ? -7.631 11.126 13.744 1.00 88.12 98 ASN A N 1
ATOM 772 C CA . ASN A 1 98 ? -8.617 11.830 12.928 1.00 88.12 98 ASN A CA 1
ATOM 773 C C . ASN A 1 98 ? -9.895 11.004 12.748 1.00 88.12 98 ASN A C 1
ATOM 775 O O . ASN A 1 98 ? -9.838 9.800 12.504 1.00 88.12 98 ASN A O 1
ATOM 779 N N . ASP A 1 99 ? -11.057 11.664 12.773 1.00 88.75 99 ASP A N 1
ATOM 780 C CA . ASP A 1 99 ? -12.330 11.018 12.443 1.00 88.75 99 ASP A CA 1
ATOM 781 C C . ASP A 1 99 ? -12.527 10.945 10.922 1.00 88.75 99 ASP A C 1
ATOM 783 O O . ASP A 1 99 ? -12.742 11.958 10.251 1.00 88.75 99 ASP A O 1
ATOM 787 N N . ILE A 1 100 ? -12.482 9.730 10.379 1.00 90.62 100 ILE A N 1
ATOM 788 C CA . ILE A 1 100 ? -12.689 9.441 8.955 1.00 90.62 100 ILE A CA 1
ATOM 789 C C . ILE A 1 100 ? -14.149 9.552 8.497 1.00 90.62 100 ILE A C 1
ATOM 791 O O . ILE A 1 100 ? -14.438 9.300 7.331 1.00 90.62 100 ILE A O 1
ATOM 795 N N . ARG A 1 101 ? -15.098 9.922 9.365 1.00 89.81 101 ARG A N 1
ATOM 796 C CA . ARG A 1 101 ? -16.446 10.337 8.939 1.00 89.81 101 ARG A CA 1
ATOM 797 C C . ARG A 1 101 ? -16.415 11.693 8.235 1.00 89.81 101 ARG A C 1
ATOM 799 O O . ARG A 1 101 ? -17.173 11.888 7.286 1.00 89.81 101 ARG A O 1
ATOM 806 N N . ASN A 1 102 ? -15.496 12.573 8.632 1.00 92.19 102 ASN A N 1
ATOM 807 C CA . ASN A 1 102 ? -15.330 13.899 8.046 1.00 92.19 102 ASN A CA 1
ATOM 808 C C . ASN A 1 102 ? -14.753 13.817 6.631 1.00 92.19 102 ASN A C 1
ATOM 810 O O . ASN A 1 102 ? -13.693 13.228 6.418 1.00 92.19 102 ASN A O 1
ATOM 814 N N . ILE A 1 103 ? -15.407 14.477 5.671 1.00 94.62 103 ILE A N 1
ATOM 815 C CA . ILE A 1 103 ? -14.976 14.476 4.266 1.00 94.62 103 ILE A CA 1
ATOM 816 C C . ILE A 1 103 ? -13.552 15.024 4.089 1.00 94.62 103 ILE A C 1
ATOM 818 O O . ILE A 1 103 ? -12.756 14.433 3.367 1.00 94.62 103 ILE A O 1
ATOM 822 N N . LYS A 1 104 ? -13.189 16.073 4.841 1.00 96.19 104 LYS A N 1
ATOM 823 C CA . LYS A 1 104 ? -11.837 16.654 4.834 1.00 96.19 104 LYS A CA 1
ATOM 824 C C . LYS A 1 104 ? -10.769 15.623 5.213 1.00 96.19 104 LYS A C 1
ATOM 826 O O . LYS A 1 104 ? -9.749 15.517 4.544 1.00 96.19 104 LYS A O 1
ATOM 831 N N . ASN A 1 105 ? -11.038 14.810 6.236 1.00 94.69 105 ASN A N 1
ATOM 832 C CA . ASN A 1 105 ? -10.111 13.776 6.697 1.00 94.69 105 ASN A CA 1
ATOM 833 C C . ASN A 1 105 ? -10.002 12.615 5.703 1.00 94.69 105 ASN A C 1
ATOM 835 O O . ASN A 1 105 ? -8.925 12.046 5.559 1.00 94.69 105 ASN A O 1
ATOM 839 N N . LYS A 1 106 ? -11.088 12.283 4.990 1.00 96.31 106 LYS A N 1
ATOM 840 C CA . LYS A 1 106 ? -11.055 11.292 3.902 1.00 96.31 106 LYS A CA 1
ATOM 841 C C . LYS A 1 106 ? -10.139 11.753 2.770 1.00 96.31 106 LYS A C 1
ATOM 843 O O . LYS A 1 106 ? -9.252 11.006 2.376 1.00 96.31 106 LYS A O 1
ATOM 848 N N . ILE A 1 107 ? -10.322 12.990 2.303 1.00 97.44 107 ILE A N 1
ATOM 849 C CA . ILE A 1 107 ? -9.500 13.584 1.238 1.00 97.44 107 ILE A CA 1
ATOM 850 C C . ILE A 1 107 ? -8.032 13.649 1.674 1.00 97.44 107 ILE A C 1
ATOM 852 O O . ILE A 1 107 ? -7.152 13.213 0.937 1.00 97.44 107 ILE A O 1
ATOM 856 N N . LEU A 1 108 ? -7.766 14.115 2.898 1.00 97.69 108 LEU A N 1
ATOM 857 C CA . LEU A 1 108 ? -6.406 14.200 3.428 1.00 97.69 108 LEU A CA 1
ATOM 858 C C . LEU A 1 108 ? -5.725 12.827 3.514 1.00 97.69 108 LEU A C 1
ATOM 860 O O . LEU A 1 108 ? -4.546 12.712 3.185 1.00 97.69 108 LEU A O 1
ATOM 864 N N . LEU A 1 109 ? -6.451 11.782 3.927 1.00 97.31 109 LEU A N 1
ATOM 865 C CA . LEU A 1 109 ? -5.915 10.422 3.956 1.00 97.31 109 LEU A CA 1
ATOM 866 C C . LEU A 1 109 ? -5.589 9.916 2.548 1.00 97.31 109 LEU A C 1
ATOM 868 O O . LEU A 1 109 ? -4.512 9.363 2.357 1.00 97.31 109 LEU A O 1
ATOM 872 N N . ILE A 1 110 ? -6.477 10.132 1.573 1.00 97.81 110 ILE A N 1
ATOM 873 C CA . ILE A 1 110 ? -6.248 9.729 0.177 1.00 97.81 110 ILE A CA 1
ATOM 874 C C . ILE A 1 110 ? -4.991 10.404 -0.366 1.00 97.81 110 ILE A C 1
ATOM 876 O O . ILE A 1 110 ? -4.095 9.714 -0.844 1.00 97.81 110 ILE A O 1
ATOM 880 N N . LEU A 1 111 ? -4.875 11.727 -0.229 1.00 97.94 111 LEU A N 1
ATOM 881 C CA . LEU A 1 111 ? -3.700 12.467 -0.696 1.00 97.94 111 LEU A CA 1
ATOM 882 C C . LEU A 1 111 ? -2.423 11.987 -0.003 1.00 97.94 111 LEU A C 1
ATOM 884 O O . LEU A 1 111 ? -1.420 11.732 -0.664 1.00 97.94 111 LEU A O 1
ATOM 888 N N . LYS A 1 112 ? -2.468 11.791 1.320 1.00 97.81 112 LYS A N 1
ATOM 889 C CA . LYS A 1 112 ? -1.319 11.298 2.082 1.00 97.81 112 LYS A CA 1
ATOM 890 C C . LYS A 1 112 ? -0.884 9.907 1.622 1.00 97.81 112 LYS A C 1
ATOM 892 O O . LYS A 1 112 ? 0.310 9.680 1.456 1.00 97.81 112 LYS A O 1
ATOM 897 N N . LEU A 1 113 ? -1.830 8.990 1.420 1.00 97.50 113 LEU A N 1
ATOM 898 C CA . LEU A 1 113 ? -1.534 7.659 0.894 1.00 97.50 113 LEU A CA 1
ATOM 899 C C . LEU A 1 113 ? -0.920 7.753 -0.500 1.00 97.50 113 LEU A C 1
ATOM 901 O O . LEU A 1 113 ? 0.120 7.154 -0.717 1.00 97.50 113 LEU A O 1
ATOM 905 N N . SER A 1 114 ? -1.502 8.559 -1.385 1.00 96.94 114 SER A N 1
ATOM 906 C CA . SER A 1 114 ? -1.076 8.677 -2.786 1.00 96.94 114 SER A CA 1
ATOM 907 C C . SER A 1 114 ? 0.334 9.238 -2.929 1.00 96.94 114 SER A C 1
ATOM 909 O O . SER A 1 114 ? 1.128 8.726 -3.708 1.00 96.94 114 SER A O 1
ATOM 911 N N . VAL A 1 115 ? 0.674 10.255 -2.133 1.00 97.81 115 VAL A N 1
ATOM 912 C CA . VAL A 1 115 ? 2.030 10.817 -2.099 1.00 97.81 115 VAL A CA 1
ATOM 913 C C . VAL A 1 115 ? 3.024 9.786 -1.574 1.00 97.81 115 VAL A C 1
ATOM 915 O O . VAL A 1 115 ? 4.072 9.578 -2.176 1.00 97.81 115 VAL A O 1
ATOM 918 N N . ILE A 1 116 ? 2.705 9.109 -0.466 1.00 96.38 116 ILE A N 1
ATOM 919 C CA . ILE A 1 116 ? 3.618 8.130 0.131 1.00 96.38 116 ILE A CA 1
ATOM 920 C C . ILE A 1 116 ? 3.819 6.932 -0.801 1.00 96.38 116 ILE A C 1
ATOM 922 O O . ILE A 1 116 ? 4.959 6.533 -1.029 1.00 96.38 116 ILE A O 1
ATOM 926 N N . THR A 1 117 ? 2.743 6.359 -1.346 1.00 94.69 117 THR A N 1
ATOM 927 C CA . THR A 1 117 ? 2.854 5.200 -2.235 1.00 94.69 117 THR A CA 1
ATOM 928 C C . THR A 1 117 ? 3.448 5.565 -3.581 1.00 94.69 117 THR A C 1
ATOM 930 O O . THR A 1 117 ? 4.268 4.800 -4.069 1.00 94.69 117 THR A O 1
ATOM 933 N N . GLY A 1 118 ? 3.131 6.739 -4.132 1.00 94.44 118 GLY A N 1
ATOM 934 C CA . GLY A 1 118 ? 3.715 7.204 -5.387 1.00 94.44 118 GLY A CA 1
ATOM 935 C C . GLY A 1 118 ? 5.218 7.465 -5.283 1.00 94.44 118 GLY A C 1
ATOM 936 O O . GLY A 1 118 ? 5.979 7.017 -6.132 1.00 94.44 118 GLY A O 1
ATOM 937 N N . ILE A 1 119 ? 5.678 8.100 -4.197 1.00 96.06 119 ILE A N 1
ATOM 938 C CA . ILE A 1 119 ? 7.115 8.328 -3.979 1.00 96.06 119 ILE A CA 1
ATOM 939 C C . ILE A 1 119 ? 7.835 7.007 -3.707 1.00 96.06 119 ILE A C 1
ATOM 941 O O . ILE A 1 119 ? 8.812 6.692 -4.377 1.00 96.06 119 ILE A O 1
ATOM 945 N N . VAL A 1 120 ? 7.387 6.224 -2.720 1.00 95.19 120 VAL A N 1
ATOM 946 C CA . VAL A 1 120 ? 8.109 5.004 -2.323 1.00 95.19 120 VAL A CA 1
ATOM 947 C C . VAL A 1 120 ? 8.030 3.944 -3.423 1.00 95.19 120 VAL A C 1
ATOM 949 O O . VAL A 1 120 ? 9.046 3.339 -3.752 1.00 95.19 120 VAL A O 1
ATOM 952 N N . GLY A 1 121 ? 6.850 3.748 -4.016 1.00 93.25 121 GLY A N 1
ATOM 953 C CA . GLY A 1 121 ? 6.639 2.834 -5.137 1.00 93.25 121 GLY A CA 1
ATOM 954 C C . GLY A 1 121 ? 7.428 3.254 -6.371 1.00 93.25 121 GLY A C 1
ATOM 955 O O . GLY A 1 121 ? 8.174 2.438 -6.904 1.00 93.25 121 GLY A O 1
ATOM 956 N N . GLY A 1 122 ? 7.368 4.535 -6.749 1.00 93.88 122 GLY A N 1
ATOM 957 C CA . GLY A 1 122 ? 8.135 5.072 -7.870 1.00 93.88 122 GLY A CA 1
ATOM 958 C C . GLY A 1 122 ? 9.649 4.946 -7.673 1.00 93.88 122 GLY A C 1
ATOM 959 O O . GLY A 1 122 ? 10.352 4.503 -8.576 1.00 93.88 122 GLY A O 1
ATOM 960 N N . LEU A 1 123 ? 10.180 5.237 -6.480 1.00 94.56 123 LEU A N 1
ATOM 961 C CA . LEU A 1 123 ? 11.611 5.058 -6.195 1.00 94.56 123 LEU A CA 1
ATOM 962 C C . LEU A 1 123 ? 12.054 3.596 -6.323 1.00 94.56 123 LEU A C 1
ATOM 964 O O . LEU A 1 123 ? 13.093 3.320 -6.924 1.00 94.56 123 LEU A O 1
ATOM 968 N N . ILE A 1 124 ? 11.270 2.663 -5.774 1.00 91.56 124 ILE A N 1
ATOM 969 C CA . ILE A 1 124 ? 11.544 1.224 -5.877 1.00 91.56 124 ILE A CA 1
ATOM 970 C C . ILE A 1 124 ? 11.513 0.794 -7.344 1.00 91.56 124 ILE A C 1
ATOM 972 O O . ILE A 1 124 ? 12.464 0.184 -7.828 1.00 91.56 124 ILE A O 1
ATOM 976 N N . GLN A 1 125 ? 10.457 1.161 -8.063 1.00 92.06 125 GLN A N 1
ATOM 977 C CA . GLN A 1 125 ? 10.255 0.780 -9.453 1.00 92.06 125 GLN A CA 1
ATOM 978 C C . GLN A 1 125 ? 11.351 1.339 -10.363 1.00 92.06 125 GLN A C 1
ATOM 980 O O . GLN A 1 125 ? 11.942 0.597 -11.144 1.00 92.06 125 GLN A O 1
ATOM 985 N N . TRP A 1 126 ? 11.688 2.621 -10.231 1.00 92.75 126 TRP A N 1
ATOM 986 C CA . TRP A 1 126 ? 12.749 3.225 -11.031 1.00 92.75 126 TRP A CA 1
ATOM 987 C C . TRP A 1 126 ? 14.106 2.583 -10.748 1.00 92.75 126 TRP A C 1
ATOM 989 O O . TRP A 1 126 ? 14.886 2.342 -11.664 1.00 92.75 126 TRP A O 1
ATOM 999 N N . ARG A 1 127 ? 14.396 2.258 -9.482 1.00 90.31 127 ARG A N 1
ATOM 1000 C CA . ARG A 1 127 ? 15.673 1.640 -9.117 1.00 90.31 127 ARG A CA 1
ATOM 1001 C C . ARG A 1 127 ? 15.818 0.211 -9.639 1.00 90.31 127 ARG A C 1
ATOM 1003 O O . ARG A 1 127 ? 16.948 -0.187 -9.931 1.00 90.31 127 ARG A O 1
ATOM 1010 N N . LEU A 1 128 ? 14.719 -0.541 -9.692 1.00 86.12 128 LEU A N 1
ATOM 1011 C CA . LEU A 1 128 ? 14.696 -1.936 -10.133 1.00 86.12 128 LEU A CA 1
ATOM 1012 C C . LEU A 1 128 ? 14.649 -2.063 -11.654 1.00 86.12 128 LEU A C 1
ATOM 1014 O O . LEU A 1 128 ? 15.386 -2.868 -12.211 1.00 86.12 128 LEU A O 1
ATOM 1018 N N . PHE A 1 129 ? 13.810 -1.263 -12.313 1.00 87.44 129 PHE A N 1
ATOM 1019 C CA . PHE A 1 129 ? 13.491 -1.454 -13.728 1.00 87.44 129 PHE A CA 1
ATOM 1020 C C . PHE A 1 129 ? 13.983 -0.325 -14.636 1.00 87.44 129 PHE A C 1
ATOM 1022 O O . PHE A 1 129 ? 13.986 -0.487 -15.851 1.00 87.44 129 PHE A O 1
ATOM 1029 N N . GLY A 1 130 ? 14.359 0.832 -14.084 1.00 87.19 130 GLY A N 1
ATOM 1030 C CA . GLY A 1 130 ? 14.825 1.992 -14.854 1.00 87.19 130 GLY A CA 1
ATOM 1031 C C . GLY A 1 130 ? 13.746 2.711 -15.672 1.00 87.19 130 GLY A C 1
ATOM 1032 O O . GLY A 1 130 ? 14.043 3.733 -16.282 1.00 87.19 130 GLY A O 1
ATOM 1033 N N . GLN A 1 131 ? 12.508 2.206 -15.681 1.00 87.50 131 GLN A N 1
ATOM 1034 C CA . GLN A 1 131 ? 11.406 2.735 -16.485 1.00 87.50 131 GLN A CA 1
ATOM 1035 C C . GLN A 1 131 ? 10.024 2.384 -15.899 1.00 87.50 131 GLN A C 1
ATOM 1037 O O . GLN A 1 131 ? 9.899 1.415 -15.133 1.00 87.50 131 GLN A O 1
ATOM 1042 N N . PRO A 1 132 ? 8.964 3.132 -16.267 1.00 90.31 132 PRO A N 1
ATOM 1043 C CA . PRO A 1 132 ? 7.589 2.784 -15.921 1.00 90.31 132 PRO A CA 1
ATOM 1044 C C . PRO A 1 132 ? 7.186 1.430 -16.523 1.00 90.31 132 PRO A C 1
ATOM 1046 O O . PRO A 1 132 ? 7.495 1.143 -17.672 1.00 90.31 132 PRO A O 1
ATOM 1049 N N . GLN A 1 133 ? 6.493 0.597 -15.744 1.00 86.38 133 GLN A N 1
ATOM 1050 C CA . GLN A 1 133 ? 6.044 -0.740 -16.162 1.00 86.38 133 GLN A CA 1
ATOM 1051 C C . GLN A 1 133 ? 4.660 -0.697 -16.815 1.00 86.38 133 GLN A C 1
ATOM 1053 O O . GLN A 1 133 ? 4.335 -1.511 -17.671 1.00 86.38 133 GLN A O 1
ATOM 1058 N N . ASN A 1 134 ? 3.833 0.267 -16.410 1.00 87.31 134 ASN A N 1
ATOM 1059 C CA . ASN A 1 134 ? 2.541 0.506 -17.025 1.00 87.31 134 ASN A CA 1
ATOM 1060 C C . ASN A 1 134 ? 2.717 1.431 -18.239 1.00 87.31 134 ASN A C 1
ATOM 1062 O O . ASN A 1 134 ? 3.293 2.515 -18.112 1.00 87.31 134 ASN A O 1
ATOM 1066 N N . THR A 1 135 ? 2.198 1.013 -19.393 1.00 87.81 135 THR A N 1
ATOM 1067 C CA . THR A 1 135 ? 2.322 1.737 -20.667 1.00 87.81 135 THR A CA 1
ATOM 1068 C C . THR A 1 135 ? 1.728 3.140 -20.602 1.00 87.81 135 THR A C 1
ATOM 1070 O O . THR A 1 135 ? 2.396 4.089 -20.988 1.00 87.81 135 THR A O 1
ATOM 1073 N N . PHE A 1 136 ? 0.543 3.309 -20.004 1.00 88.94 136 PHE A N 1
ATOM 1074 C CA . PHE A 1 136 ? -0.083 4.625 -19.834 1.00 88.94 136 PHE A CA 1
ATOM 1075 C C . PHE A 1 136 ? 0.807 5.588 -19.033 1.00 88.94 136 PHE A C 1
ATOM 1077 O O . PHE A 1 136 ? 0.913 6.772 -19.363 1.00 88.94 136 PHE A O 1
ATOM 1084 N N . ILE A 1 137 ? 1.478 5.085 -17.993 1.00 91.81 137 ILE A N 1
ATOM 1085 C CA . ILE A 1 137 ? 2.422 5.879 -17.195 1.00 91.81 137 ILE A CA 1
ATOM 1086 C C . ILE A 1 137 ? 3.672 6.201 -18.023 1.00 91.81 137 ILE A C 1
ATOM 1088 O O . ILE A 1 137 ? 4.113 7.347 -18.026 1.00 91.81 137 ILE A O 1
ATOM 1092 N N . GLY A 1 138 ? 4.213 5.226 -18.759 1.00 93.38 138 GLY A N 1
ATOM 1093 C CA . GLY A 1 138 ? 5.367 5.402 -19.649 1.00 93.38 138 GLY A CA 1
ATOM 1094 C C . GLY A 1 138 ? 5.146 6.452 -20.737 1.00 93.38 138 GLY A C 1
ATOM 1095 O O . GLY A 1 138 ? 5.973 7.354 -20.902 1.00 93.38 138 GLY A O 1
ATOM 1096 N N . ASP A 1 139 ? 4.004 6.388 -21.416 1.00 93.62 139 ASP A N 1
ATOM 1097 C CA . ASP A 1 139 ? 3.611 7.335 -22.460 1.00 93.62 139 ASP A CA 1
ATOM 1098 C C . ASP A 1 139 ? 3.430 8.739 -21.879 1.00 93.62 139 ASP A C 1
ATOM 1100 O O . ASP A 1 139 ? 3.950 9.716 -22.422 1.00 93.62 139 ASP A O 1
ATOM 1104 N N . SER A 1 140 ? 2.772 8.838 -20.718 1.00 94.06 140 SER A N 1
ATOM 1105 C CA . SER A 1 140 ? 2.602 10.107 -20.004 1.00 94.06 140 SER A CA 1
ATOM 1106 C C . SER A 1 140 ? 3.955 10.719 -19.636 1.00 94.06 140 SER A C 1
ATOM 1108 O O . SER A 1 140 ? 4.206 11.891 -19.910 1.00 94.06 140 SER A O 1
ATOM 1110 N N . VAL A 1 141 ? 4.861 9.928 -19.054 1.00 95.88 141 VAL A N 1
ATOM 1111 C CA . VAL A 1 141 ? 6.205 10.385 -18.676 1.00 95.88 141 VAL A CA 1
ATOM 1112 C C . VAL A 1 141 ? 6.989 10.865 -19.889 1.00 95.88 141 VAL A C 1
ATOM 1114 O O . VAL A 1 141 ? 7.608 11.928 -19.829 1.00 95.88 141 VAL A O 1
ATOM 1117 N N . SER A 1 142 ? 6.931 10.121 -20.991 1.00 95.62 142 SER A N 1
ATOM 1118 C CA . SER A 1 142 ? 7.630 10.468 -22.227 1.00 95.62 142 SER A CA 1
ATOM 1119 C C . SER A 1 142 ? 7.098 11.774 -22.815 1.00 95.62 142 SER A C 1
ATOM 1121 O O . SER A 1 142 ? 7.884 12.679 -23.090 1.00 95.62 142 SER A O 1
ATOM 1123 N N . ALA A 1 143 ? 5.775 11.916 -22.924 1.00 95.88 143 ALA A N 1
ATOM 1124 C CA . ALA A 1 143 ? 5.135 13.118 -23.451 1.00 95.88 143 ALA A CA 1
ATOM 1125 C C . ALA A 1 143 ? 5.451 14.363 -22.605 1.00 95.88 143 ALA A C 1
ATOM 1127 O O . ALA A 1 143 ? 5.867 15.392 -23.140 1.00 95.88 143 ALA A O 1
ATOM 1128 N N . PHE A 1 144 ? 5.315 14.273 -21.278 1.00 95.38 144 PHE A N 1
ATOM 1129 C CA . PHE A 1 144 ? 5.591 15.404 -20.389 1.00 95.38 144 PHE A CA 1
ATOM 1130 C C . PHE A 1 144 ? 7.078 15.760 -20.334 1.00 95.38 144 PHE A C 1
ATOM 1132 O O . PHE A 1 144 ? 7.419 16.943 -20.343 1.00 95.38 144 PHE A O 1
ATOM 1139 N N . SER A 1 145 ? 7.968 14.766 -20.293 1.00 96.38 145 SER A N 1
ATOM 1140 C CA . SER A 1 145 ? 9.415 15.003 -20.271 1.00 96.38 145 SER A CA 1
ATOM 1141 C C . SER A 1 145 ? 9.878 15.685 -21.560 1.00 96.38 145 SER A C 1
ATOM 1143 O O . SER A 1 145 ? 10.599 16.679 -21.489 1.00 96.38 145 SER A O 1
ATOM 1145 N N . GLN A 1 146 ? 9.384 15.241 -22.720 1.00 95.81 146 GLN A N 1
ATOM 1146 C CA . GLN A 1 146 ? 9.689 15.867 -24.011 1.00 95.81 146 GLN A CA 1
ATOM 1147 C C . GLN A 1 146 ? 9.139 17.295 -24.113 1.00 95.81 146 GLN A C 1
ATOM 1149 O O . GLN A 1 146 ? 9.839 18.184 -24.587 1.00 95.81 146 GLN A O 1
ATOM 1154 N N . ALA A 1 147 ? 7.915 17.540 -23.635 1.00 96.12 147 ALA A N 1
ATOM 1155 C CA . ALA A 1 147 ? 7.287 18.859 -23.722 1.00 96.12 147 ALA A CA 1
ATOM 1156 C C . ALA A 1 147 ? 7.900 19.905 -22.771 1.00 96.12 147 ALA A C 1
ATOM 1158 O O . ALA A 1 147 ? 7.885 21.095 -23.073 1.00 96.12 147 ALA A O 1
ATOM 1159 N N . THR A 1 148 ? 8.406 19.482 -21.608 1.00 96.06 148 THR A N 1
ATOM 1160 C CA . THR A 1 148 ? 8.877 20.395 -20.547 1.00 96.06 148 THR A CA 1
ATOM 1161 C C . THR A 1 148 ? 10.397 20.446 -20.398 1.00 96.06 148 THR A C 1
ATOM 1163 O O . THR A 1 148 ? 10.909 21.341 -19.729 1.00 96.06 148 THR A O 1
ATOM 1166 N N . GLY A 1 149 ? 11.126 19.476 -20.960 1.00 94.69 149 GLY A N 1
ATOM 1167 C CA . GLY A 1 149 ? 12.562 19.293 -20.730 1.00 94.69 149 GLY A CA 1
ATOM 1168 C C . GLY A 1 149 ? 12.912 18.760 -19.333 1.00 94.69 149 GLY A C 1
ATOM 1169 O O . GLY A 1 149 ? 14.091 18.626 -19.003 1.00 94.69 149 GLY A O 1
ATOM 1170 N N . VAL A 1 150 ? 11.918 18.448 -18.492 1.00 95.94 150 VAL A N 1
ATOM 1171 C CA . VAL A 1 150 ? 12.141 17.891 -17.150 1.00 95.94 150 VAL A CA 1
ATOM 1172 C C . VAL A 1 150 ? 12.649 16.448 -17.266 1.00 95.94 150 VAL A C 1
ATOM 1174 O O . VAL A 1 150 ? 12.084 15.673 -18.045 1.00 95.94 150 VAL A O 1
ATOM 1177 N N . PRO A 1 151 ? 13.666 16.036 -16.479 1.00 95.94 151 PRO A N 1
ATOM 1178 C CA . PRO A 1 151 ? 14.176 14.668 -16.494 1.00 95.94 151 PRO A CA 1
ATOM 1179 C C . PRO A 1 151 ? 13.082 13.615 -16.276 1.00 95.94 151 PRO A C 1
ATOM 1181 O O . PRO A 1 151 ? 12.274 13.738 -15.353 1.00 95.94 151 PRO A O 1
ATOM 1184 N N . ALA A 1 152 ? 13.116 12.537 -17.067 1.00 94.69 152 ALA A N 1
ATOM 1185 C CA . ALA A 1 152 ? 12.106 11.474 -17.054 1.00 94.69 152 ALA A CA 1
ATOM 1186 C C . ALA A 1 152 ? 11.832 10.899 -15.654 1.00 94.69 152 ALA A C 1
ATOM 1188 O O . ALA A 1 152 ? 10.684 10.639 -15.312 1.00 94.69 152 ALA A O 1
ATOM 1189 N N . PHE A 1 153 ? 12.864 10.772 -14.814 1.00 94.75 153 PHE A N 1
ATOM 1190 C CA . PHE A 1 153 ? 12.722 10.320 -13.429 1.00 94.75 153 PHE A CA 1
ATOM 1191 C C . PHE A 1 153 ? 11.805 11.227 -12.589 1.00 94.75 153 PHE A C 1
ATOM 1193 O O . PHE A 1 153 ? 10.922 10.737 -11.889 1.00 94.75 153 PHE A O 1
ATOM 1200 N N . LEU A 1 154 ? 11.991 12.550 -12.654 1.00 95.62 154 LEU A N 1
ATOM 1201 C CA . LEU A 1 154 ? 11.177 13.493 -11.877 1.00 95.62 154 LEU A CA 1
ATOM 1202 C C . LEU A 1 154 ? 9.737 13.512 -12.388 1.00 95.62 154 LEU A C 1
ATOM 1204 O O . LEU A 1 154 ? 8.798 13.479 -11.592 1.00 95.62 154 LEU A O 1
ATOM 1208 N N . THR A 1 155 ? 9.573 13.495 -13.711 1.00 96.50 155 THR A N 1
ATOM 1209 C CA . THR A 1 155 ? 8.265 13.375 -14.358 1.00 96.50 155 THR A CA 1
ATOM 1210 C C . THR A 1 155 ? 7.560 12.090 -13.929 1.00 96.50 155 THR A C 1
ATOM 1212 O O . THR A 1 155 ? 6.383 12.127 -13.581 1.00 96.50 155 THR A O 1
ATOM 1215 N N . PHE A 1 156 ? 8.283 10.969 -13.866 1.00 95.94 156 PHE A N 1
ATOM 1216 C CA . PHE A 1 156 ? 7.749 9.694 -13.404 1.00 95.94 156 PHE A CA 1
ATOM 1217 C C . PHE A 1 156 ? 7.224 9.759 -11.975 1.00 95.94 156 PHE A C 1
ATOM 1219 O O . PHE A 1 156 ? 6.083 9.374 -11.752 1.00 95.94 156 PHE A O 1
ATOM 1226 N N . ILE A 1 157 ? 7.983 10.310 -11.025 1.00 96.69 157 ILE A N 1
ATOM 1227 C CA . ILE A 1 157 ? 7.506 10.441 -9.640 1.00 96.69 157 ILE A CA 1
ATOM 1228 C C . ILE A 1 157 ? 6.215 11.268 -9.566 1.00 96.69 157 ILE A C 1
ATOM 1230 O O . ILE A 1 157 ? 5.293 10.904 -8.837 1.00 96.69 157 ILE A O 1
ATOM 1234 N N . VAL A 1 158 ? 6.114 12.360 -10.331 1.00 96.19 158 VAL A N 1
ATOM 1235 C CA . VAL A 1 158 ? 4.903 13.194 -10.353 1.00 96.19 158 VAL A CA 1
ATOM 1236 C C . VAL A 1 158 ? 3.714 12.432 -10.940 1.00 96.19 158 VAL A C 1
ATOM 1238 O O . VAL A 1 158 ? 2.651 12.401 -10.319 1.00 96.19 158 VAL A O 1
ATOM 1241 N N . VAL A 1 159 ? 3.885 11.793 -12.100 1.00 94.81 159 VAL A N 1
ATOM 1242 C CA . VAL A 1 159 ? 2.822 11.003 -12.742 1.00 94.81 159 VAL A CA 1
ATOM 1243 C C . VAL A 1 159 ? 2.386 9.850 -11.834 1.00 94.81 159 VAL A C 1
ATOM 1245 O O . VAL A 1 159 ? 1.189 9.643 -11.650 1.00 94.81 159 VAL A O 1
ATOM 1248 N N . GLU A 1 160 ? 3.328 9.158 -11.195 1.00 93.62 160 GLU A N 1
ATOM 1249 C CA . GLU A 1 160 ? 3.048 8.046 -10.286 1.00 93.62 160 GLU A CA 1
ATOM 1250 C C . GLU A 1 160 ? 2.206 8.501 -9.082 1.00 93.62 160 GLU A C 1
ATOM 1252 O O . GLU A 1 160 ? 1.224 7.850 -8.724 1.00 93.62 160 GLU A O 1
ATOM 1257 N N . ILE A 1 161 ? 2.518 9.656 -8.480 1.00 95.81 161 ILE A N 1
ATOM 1258 C CA . ILE A 1 161 ? 1.693 10.237 -7.407 1.00 95.81 161 ILE A CA 1
ATOM 1259 C C . ILE A 1 161 ? 0.279 10.536 -7.915 1.00 95.81 161 ILE A C 1
ATOM 1261 O O . ILE A 1 161 ? -0.691 10.206 -7.230 1.00 95.81 161 ILE A O 1
ATOM 1265 N N . LEU A 1 162 ? 0.153 11.147 -9.097 1.00 94.62 162 LEU A N 1
ATOM 1266 C CA . LEU A 1 162 ? -1.139 11.522 -9.674 1.00 94.62 162 LEU A CA 1
ATOM 1267 C C . LEU A 1 162 ? -2.012 10.304 -9.974 1.00 94.62 162 LEU A C 1
ATOM 1269 O O . LEU A 1 162 ? -3.199 10.329 -9.660 1.00 94.62 162 LEU A O 1
ATOM 1273 N N . VAL A 1 163 ? -1.432 9.232 -10.515 1.00 92.56 163 VAL A N 1
ATOM 1274 C CA . VAL A 1 163 ? -2.128 7.964 -10.782 1.00 92.56 163 VAL A CA 1
ATOM 1275 C C . VAL A 1 163 ? -2.521 7.256 -9.482 1.00 92.56 163 VAL A C 1
ATOM 1277 O O . VAL A 1 163 ? -3.601 6.671 -9.388 1.00 92.56 163 VAL A O 1
ATOM 1280 N N . ASN A 1 164 ? -1.710 7.378 -8.428 1.00 94.44 164 ASN A N 1
ATOM 1281 C CA . ASN A 1 164 ? -2.049 6.826 -7.120 1.00 94.44 164 ASN A CA 1
ATOM 1282 C C . ASN A 1 164 ? -3.241 7.544 -6.445 1.00 94.44 164 ASN A C 1
ATOM 1284 O O . ASN A 1 164 ? -3.897 6.933 -5.603 1.00 94.44 164 ASN A O 1
ATOM 1288 N N . VAL A 1 165 ? -3.583 8.790 -6.808 1.00 96.12 165 VAL A N 1
ATOM 1289 C CA . VAL A 1 165 ? -4.750 9.508 -6.241 1.00 96.12 165 VAL A CA 1
ATOM 1290 C C . VAL A 1 165 ? -6.076 8.773 -6.468 1.00 96.12 165 VAL A C 1
ATOM 1292 O O . VAL A 1 165 ? -6.750 8.459 -5.480 1.00 96.12 165 VAL A O 1
ATOM 1295 N N . PRO A 1 166 ? -6.491 8.475 -7.712 1.00 94.44 166 PRO A N 1
ATOM 1296 C CA . PRO A 1 166 ? -7.686 7.678 -7.961 1.00 94.44 166 PRO A CA 1
ATOM 1297 C C . PRO A 1 166 ? -7.562 6.246 -7.421 1.00 94.44 166 PRO A C 1
ATOM 1299 O O . PRO A 1 166 ? -8.531 5.764 -6.834 1.00 94.44 166 PRO A O 1
ATOM 1302 N N . ASP A 1 167 ? -6.395 5.591 -7.511 1.00 93.50 167 ASP A N 1
ATOM 1303 C CA . ASP A 1 167 ? -6.197 4.237 -6.959 1.00 93.50 167 ASP A CA 1
ATOM 1304 C C . ASP A 1 167 ? -6.468 4.189 -5.445 1.00 93.50 167 ASP A C 1
ATOM 1306 O O . ASP A 1 167 ? -7.295 3.398 -4.973 1.00 93.50 167 ASP A O 1
ATOM 1310 N N . LYS A 1 168 ? -5.842 5.083 -4.666 1.00 95.19 168 LYS A N 1
ATOM 1311 C CA . LYS A 1 168 ? -6.043 5.168 -3.211 1.00 95.19 168 LYS A CA 1
ATOM 1312 C C . LYS A 1 168 ? -7.399 5.746 -2.849 1.00 95.19 168 LYS A C 1
ATOM 1314 O O . LYS A 1 168 ? -7.962 5.349 -1.828 1.00 95.19 168 LYS A O 1
ATOM 1319 N N . GLY A 1 169 ? -7.955 6.618 -3.685 1.00 96.25 169 GLY A N 1
ATOM 1320 C CA . GLY A 1 169 ? -9.312 7.136 -3.552 1.00 96.25 169 GLY A CA 1
ATOM 1321 C C . GLY A 1 169 ? -10.355 6.026 -3.600 1.00 96.25 169 GLY A C 1
ATOM 1322 O O . GLY A 1 169 ? -11.103 5.839 -2.636 1.00 96.25 169 GLY A O 1
ATOM 1323 N N . ILE A 1 170 ? -10.363 5.253 -4.686 1.00 95.69 170 ILE A N 1
ATOM 1324 C CA . ILE A 1 170 ? -11.271 4.118 -4.879 1.00 95.69 170 ILE A CA 1
ATOM 1325 C C . ILE A 1 170 ? -11.023 3.074 -3.791 1.00 95.69 170 ILE A C 1
ATOM 1327 O O . ILE A 1 170 ? -11.964 2.669 -3.104 1.00 95.69 170 ILE A O 1
ATOM 1331 N N . SER A 1 171 ? -9.759 2.708 -3.558 1.00 96.00 171 SER A N 1
ATOM 1332 C CA . SER A 1 171 ? -9.417 1.656 -2.602 1.00 96.00 171 SER A CA 1
ATOM 1333 C C . SER A 1 171 ? -9.882 1.980 -1.179 1.00 96.00 171 SER A C 1
ATOM 1335 O O . SER A 1 171 ? -10.496 1.149 -0.501 1.00 96.00 171 SER A O 1
ATOM 1337 N N . PHE A 1 172 ? -9.646 3.216 -0.727 1.00 97.12 172 PHE A N 1
ATOM 1338 C CA . PHE A 1 172 ? -10.093 3.672 0.584 1.00 97.12 172 PHE A CA 1
ATOM 1339 C C . PHE A 1 172 ? -11.616 3.824 0.662 1.00 97.12 172 PHE A C 1
ATOM 1341 O O . PHE A 1 172 ? -12.194 3.468 1.689 1.00 97.12 172 PHE A O 1
ATOM 1348 N N . MET A 1 173 ? -12.289 4.316 -0.385 1.00 96.81 173 MET A N 1
ATOM 1349 C CA . MET A 1 173 ? -13.753 4.434 -0.382 1.00 96.81 173 MET A CA 1
ATOM 1350 C C . MET A 1 173 ? -14.440 3.074 -0.298 1.00 96.81 173 MET A C 1
ATOM 1352 O O . MET A 1 173 ? -15.342 2.911 0.526 1.00 96.81 173 MET A O 1
ATOM 1356 N N . VAL A 1 174 ? -13.988 2.087 -1.073 1.00 96.38 174 VAL A N 1
ATOM 1357 C CA . VAL A 1 174 ? -14.521 0.720 -1.000 1.00 96.38 174 VAL A CA 1
ATOM 1358 C C . VAL A 1 174 ? -14.304 0.148 0.401 1.00 96.38 174 VAL A C 1
ATOM 1360 O O . VAL A 1 174 ? -15.264 -0.286 1.040 1.00 96.38 174 VAL A O 1
ATOM 1363 N N . ALA A 1 175 ? -13.083 0.238 0.936 1.00 96.75 175 ALA A N 1
ATOM 1364 C CA . ALA A 1 175 ? -12.781 -0.213 2.294 1.00 96.75 175 ALA A CA 1
ATOM 1365 C C . ALA A 1 175 ? -13.655 0.489 3.353 1.00 96.75 175 ALA A C 1
ATOM 1367 O O . ALA A 1 175 ? -14.206 -0.150 4.252 1.00 96.75 175 ALA A O 1
ATOM 1368 N N . TYR A 1 176 ? -13.834 1.806 3.236 1.00 95.88 176 TYR A N 1
ATOM 1369 C CA . TYR A 1 176 ? -14.674 2.594 4.134 1.00 95.88 176 TYR A CA 1
ATOM 1370 C C . TYR A 1 176 ? -16.140 2.147 4.096 1.00 95.88 176 TYR A C 1
ATOM 1372 O O . TYR A 1 176 ? -16.765 2.028 5.153 1.00 95.88 176 TYR A O 1
ATOM 1380 N N . LEU A 1 177 ? -16.691 1.876 2.909 1.00 95.81 177 LEU A N 1
ATOM 1381 C CA . LEU A 1 177 ? -18.057 1.376 2.758 1.00 95.81 177 LEU A CA 1
ATOM 1382 C C . LEU A 1 177 ? -18.210 -0.013 3.382 1.00 95.81 177 LEU A C 1
ATOM 1384 O O . LEU A 1 177 ? -19.123 -0.206 4.186 1.00 95.81 177 LEU A O 1
ATOM 1388 N N . VAL A 1 178 ? -17.281 -0.936 3.117 1.00 94.75 178 VAL A N 1
ATOM 1389 C CA . VAL A 1 178 ? -17.264 -2.273 3.741 1.00 94.75 178 VAL A CA 1
ATOM 1390 C C . VAL A 1 178 ? -17.286 -2.159 5.268 1.00 94.75 178 VAL A C 1
ATOM 1392 O O . VAL A 1 178 ? -18.120 -2.770 5.939 1.00 94.75 178 VAL A O 1
ATOM 1395 N N . VAL A 1 179 ? -16.427 -1.308 5.838 1.00 94.00 179 VAL A N 1
ATOM 1396 C CA . VAL A 1 179 ? -16.396 -1.063 7.288 1.00 94.00 179 VAL A CA 1
ATOM 1397 C C . VAL A 1 179 ? -17.687 -0.412 7.784 1.00 94.00 179 VAL A C 1
ATOM 1399 O O . VAL A 1 179 ? -18.134 -0.710 8.893 1.00 94.00 179 VAL A O 1
ATOM 1402 N N . ARG A 1 180 ? -18.308 0.480 7.005 1.00 92.75 180 ARG A N 1
ATOM 1403 C CA . ARG A 1 180 ? -19.552 1.157 7.389 1.00 92.75 180 ARG A CA 1
ATOM 1404 C C . ARG A 1 180 ? -20.715 0.172 7.505 1.00 92.75 180 ARG A C 1
ATOM 1406 O O . ARG A 1 180 ? -21.419 0.236 8.512 1.00 92.75 180 ARG A O 1
ATOM 1413 N N . PHE A 1 181 ? -20.861 -0.739 6.543 1.00 93.56 181 PHE A N 1
ATOM 1414 C CA . PHE A 1 181 ? -21.951 -1.722 6.487 1.00 93.56 181 PHE A CA 1
ATOM 1415 C C . PHE A 1 181 ? -21.767 -2.930 7.413 1.00 93.56 181 PHE A C 1
ATOM 1417 O O . PHE A 1 181 ? -22.724 -3.657 7.672 1.00 93.56 181 PHE A O 1
ATOM 1424 N N . LEU A 1 182 ? -20.566 -3.140 7.957 1.00 92.19 182 LEU A N 1
ATOM 1425 C CA . LEU A 1 182 ? -20.325 -4.224 8.906 1.00 92.19 182 LEU A CA 1
ATOM 1426 C C . LEU A 1 182 ? -21.216 -4.074 10.166 1.00 92.19 182 LEU A C 1
ATOM 1428 O O . LEU A 1 182 ? -21.379 -2.958 10.663 1.00 92.19 182 LEU A O 1
ATOM 1432 N N . PRO A 1 183 ? -21.746 -5.156 10.766 1.00 93.00 183 PRO A N 1
ATOM 1433 C CA . PRO A 1 183 ? -22.491 -5.054 12.022 1.00 93.00 183 PRO A CA 1
ATOM 1434 C C . PRO A 1 183 ? -21.621 -4.546 13.183 1.00 93.00 183 PRO A C 1
ATOM 1436 O O . PRO A 1 183 ? -20.500 -5.020 13.384 1.00 93.00 183 PRO A O 1
ATOM 1439 N N . GLU A 1 184 ? -22.151 -3.651 14.025 1.00 89.06 184 GLU A N 1
ATOM 1440 C CA . GLU A 1 184 ? -21.410 -3.073 15.166 1.00 89.06 184 GLU A CA 1
ATOM 1441 C C . GLU A 1 184 ? -20.883 -4.136 16.146 1.00 89.06 184 GLU A C 1
ATOM 1443 O O . GLU A 1 184 ? -19.783 -4.013 16.691 1.00 89.06 184 GLU A O 1
ATOM 1448 N N . LYS A 1 185 ? -21.620 -5.245 16.315 1.00 87.44 185 LYS A N 1
ATOM 1449 C CA . LYS A 1 185 ? -21.167 -6.401 17.108 1.00 87.44 185 LYS A CA 1
ATOM 1450 C C . LYS A 1 185 ? -19.867 -6.999 16.553 1.00 87.44 185 LYS A C 1
ATOM 1452 O O . LYS A 1 185 ? -18.980 -7.343 17.335 1.00 87.44 185 LYS A O 1
ATOM 1457 N N . LEU A 1 186 ? -19.737 -7.104 15.228 1.00 87.38 186 LEU A N 1
ATOM 1458 C CA . LEU A 1 186 ? -18.547 -7.646 14.570 1.00 87.38 186 LEU A CA 1
ATOM 1459 C C . LEU A 1 186 ? -17.385 -6.648 14.622 1.00 87.38 186 LEU A C 1
ATOM 1461 O O . LEU A 1 186 ? -16.282 -7.038 15.004 1.00 87.38 186 LEU A O 1
ATOM 1465 N N . LYS A 1 187 ? -17.644 -5.355 14.369 1.00 88.75 187 LYS A N 1
ATOM 1466 C CA . LYS A 1 187 ? -16.634 -4.290 14.533 1.00 88.75 187 LYS A CA 1
ATOM 1467 C C . LYS A 1 187 ? -16.046 -4.298 15.939 1.00 88.75 187 LYS A C 1
ATOM 1469 O O . LYS A 1 187 ? -14.831 -4.231 16.096 1.00 88.75 187 LYS A O 1
ATOM 1474 N N . LYS A 1 188 ? -16.890 -4.426 16.970 1.00 85.31 188 LYS A N 1
ATOM 1475 C CA . LYS A 1 188 ? -16.448 -4.476 18.370 1.00 85.31 188 LYS A CA 1
ATOM 1476 C C . LYS A 1 188 ? -15.619 -5.727 18.672 1.00 85.31 188 LYS A C 1
ATOM 1478 O O . LYS A 1 188 ? -14.615 -5.611 19.364 1.00 85.31 188 LYS A O 1
ATOM 1483 N N . LYS A 1 189 ? -15.988 -6.900 18.140 1.00 85.19 189 LYS A N 1
ATOM 1484 C CA . LYS A 1 189 ? -15.188 -8.132 18.29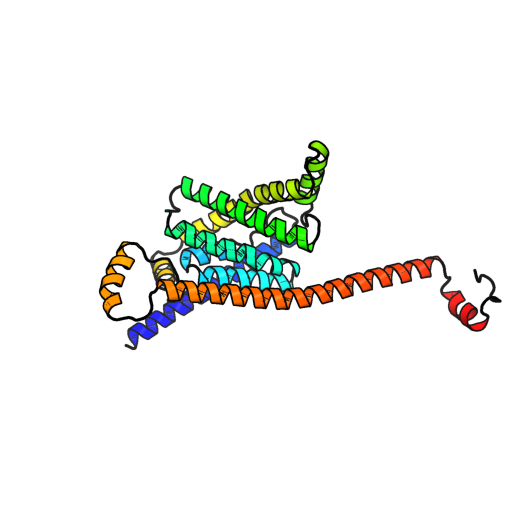1 1.00 85.19 189 LYS A CA 1
ATOM 1485 C C . LYS A 1 189 ? -13.818 -8.021 17.619 1.00 85.19 189 LYS A C 1
ATOM 1487 O O . LYS A 1 189 ? -12.818 -8.324 18.257 1.00 85.19 189 LYS A O 1
ATOM 1492 N N . LEU A 1 190 ? -13.767 -7.540 16.375 1.00 87.19 190 LEU A N 1
ATOM 1493 C CA . LEU A 1 190 ? -12.512 -7.296 15.651 1.00 87.19 190 LEU A CA 1
ATOM 1494 C C . LEU A 1 190 ? -11.656 -6.249 16.372 1.00 87.19 190 LEU A C 1
ATOM 1496 O O . LEU A 1 190 ? -10.450 -6.425 16.527 1.00 87.19 190 LEU A O 1
ATOM 1500 N N . ARG A 1 191 ? -12.297 -5.207 16.917 1.00 81.38 191 ARG A N 1
ATOM 1501 C CA . ARG A 1 191 ? -11.624 -4.187 17.722 1.00 81.38 191 ARG A CA 1
ATOM 1502 C C . ARG A 1 191 ? -11.023 -4.725 19.016 1.00 81.38 191 ARG A C 1
ATOM 1504 O O . ARG A 1 191 ? -9.967 -4.278 19.440 1.00 81.38 191 ARG A O 1
ATOM 1511 N N . ASN A 1 192 ? -11.700 -5.660 19.655 1.00 75.94 192 ASN A N 1
ATOM 1512 C CA . ASN A 1 192 ? -11.232 -6.233 20.909 1.00 75.94 192 ASN A CA 1
ATOM 1513 C C . ASN A 1 192 ? -10.219 -7.366 20.696 1.00 75.94 192 ASN A C 1
ATOM 1515 O O . ASN A 1 192 ? -9.675 -7.883 21.671 1.00 75.94 192 ASN A O 1
ATOM 1519 N N . SER A 1 193 ? -9.947 -7.746 19.442 1.00 76.88 193 SER A N 1
ATOM 1520 C CA . SER A 1 193 ? -8.960 -8.770 19.130 1.00 76.88 193 SER A CA 1
ATOM 1521 C C . SER A 1 193 ? -7.608 -8.426 19.741 1.00 76.88 193 SER A C 1
ATOM 1523 O O . SER A 1 193 ? -7.123 -7.303 19.626 1.00 76.88 193 SER A O 1
ATOM 1525 N N . THR A 1 194 ? -6.957 -9.420 20.351 1.00 64.69 194 THR A N 1
ATOM 1526 C CA . THR A 1 194 ? -5.652 -9.241 21.011 1.00 64.69 194 THR A CA 1
ATOM 1527 C C . THR A 1 194 ? -4.571 -8.728 20.050 1.00 64.69 194 THR A C 1
ATOM 1529 O O . THR A 1 194 ? -3.549 -8.211 20.488 1.00 64.69 194 THR A O 1
ATOM 1532 N N . TRP A 1 195 ? -4.778 -8.898 18.743 1.00 68.56 195 TRP A N 1
ATOM 1533 C CA . TRP A 1 195 ? -3.836 -8.495 17.701 1.00 68.56 195 TRP A CA 1
ATOM 1534 C C . TRP A 1 195 ? -4.009 -7.026 17.308 1.00 68.56 195 TRP A C 1
ATOM 1536 O O . TRP A 1 195 ? -3.149 -6.468 16.627 1.00 68.56 195 TRP A O 1
ATOM 1546 N N . ARG A 1 196 ? -5.090 -6.379 17.765 1.00 72.81 196 ARG A N 1
ATOM 1547 C CA . ARG A 1 196 ? -5.345 -4.977 17.485 1.00 72.81 196 ARG A CA 1
ATOM 1548 C C . ARG A 1 196 ? -4.478 -4.081 18.351 1.00 72.81 196 ARG A C 1
ATOM 1550 O O . ARG A 1 196 ? -4.809 -3.713 19.473 1.00 72.81 196 ARG A O 1
ATOM 1557 N N . GLN A 1 197 ? -3.354 -3.703 17.768 1.00 67.81 197 GLN A N 1
ATOM 1558 C CA . GLN A 1 197 ? -2.483 -2.656 18.269 1.00 67.81 197 GLN A CA 1
ATOM 1559 C C . GLN A 1 197 ? -3.025 -1.324 17.736 1.00 67.81 197 GLN A C 1
ATOM 1561 O O . GLN A 1 197 ? -2.931 -1.054 16.542 1.00 67.81 197 GLN A O 1
ATOM 1566 N N . VAL A 1 198 ? -3.641 -0.514 18.598 1.00 61.19 198 VAL A N 1
ATOM 1567 C CA . VAL A 1 198 ? -3.977 0.899 18.328 1.00 61.19 198 VAL A CA 1
ATOM 1568 C C . VAL A 1 198 ? -3.270 1.738 19.391 1.00 61.19 198 VAL A C 1
ATOM 1570 O O . VAL A 1 198 ? -3.124 1.250 20.518 1.00 61.19 198 VAL A O 1
ATOM 1573 N N . PRO A 1 199 ? -2.808 2.965 19.090 1.00 55.81 199 PRO A N 1
ATOM 1574 C CA . PRO A 1 199 ? -2.302 3.849 20.129 1.00 55.81 199 PRO A CA 1
ATOM 1575 C C . PRO A 1 199 ? -3.397 4.069 21.176 1.00 55.81 199 PRO A C 1
ATOM 1577 O O . PRO A 1 199 ? -4.538 4.362 20.826 1.00 55.81 199 PRO A O 1
ATOM 1580 N N . LEU A 1 200 ? -3.056 3.905 22.456 1.00 57.53 200 LEU A N 1
ATOM 1581 C CA . LEU A 1 200 ? -3.987 4.157 23.559 1.00 57.53 200 LEU A CA 1
ATOM 1582 C C . LEU A 1 200 ? -4.522 5.589 23.461 1.00 57.53 200 LEU A C 1
ATOM 1584 O O . LEU A 1 200 ? -3.742 6.524 23.252 1.00 57.53 200 LEU A O 1
ATOM 1588 N N . SER A 1 201 ? -5.823 5.773 23.655 1.00 59.59 201 SER A N 1
ATOM 1589 C CA . SER A 1 201 ? -6.405 7.109 23.773 1.00 59.59 201 SER A CA 1
ATOM 1590 C C . SER A 1 201 ? -5.857 7.831 25.016 1.00 59.59 201 SER A C 1
ATOM 1592 O O . SER A 1 201 ? -5.369 7.200 25.957 1.00 59.59 201 SER A O 1
ATOM 1594 N N . GLU A 1 202 ? -5.909 9.167 25.053 1.00 59.28 202 GLU A N 1
ATOM 1595 C CA . GLU A 1 202 ? -5.375 9.938 26.193 1.00 59.28 202 GLU A CA 1
ATOM 1596 C C . GLU A 1 202 ? -6.039 9.575 27.531 1.00 59.28 202 GLU A C 1
ATOM 1598 O O . GLU A 1 202 ? -5.400 9.606 28.586 1.00 59.28 202 GLU A O 1
ATOM 1603 N N . THR A 1 203 ? -7.305 9.159 27.504 1.00 60.78 203 THR A N 1
ATOM 1604 C CA . THR A 1 203 ? -8.023 8.678 28.687 1.00 60.78 203 THR A CA 1
ATOM 1605 C C . THR A 1 203 ? -7.510 7.310 29.141 1.00 60.78 203 THR A C 1
ATOM 1607 O O . THR A 1 203 ? -7.236 7.143 30.331 1.00 60.78 203 THR A O 1
ATOM 1610 N N . GLU A 1 204 ? -7.272 6.374 28.217 1.00 63.47 204 GLU A N 1
ATOM 1611 C CA . GLU A 1 204 ? -6.678 5.056 28.500 1.00 63.47 204 GLU A CA 1
ATOM 1612 C C . GLU A 1 204 ? -5.231 5.175 28.995 1.00 63.47 204 GLU A C 1
ATOM 1614 O O . GLU A 1 204 ? -4.842 4.495 29.945 1.00 63.47 204 GLU A O 1
ATOM 1619 N N . LYS A 1 205 ? -4.434 6.097 28.434 1.00 63.97 205 LYS A N 1
ATOM 1620 C CA . LYS A 1 205 ? -3.082 6.401 28.937 1.00 63.97 205 LYS A CA 1
ATOM 1621 C C . LYS A 1 205 ? -3.117 6.864 30.393 1.00 63.97 205 LYS A C 1
ATOM 1623 O O . LYS A 1 205 ? -2.271 6.439 31.179 1.00 63.97 205 LYS A O 1
ATOM 1628 N N . LYS A 1 206 ? -4.088 7.701 30.782 1.00 66.25 206 LYS A N 1
ATOM 1629 C CA . LYS A 1 206 ? -4.256 8.157 32.175 1.00 66.25 206 LYS A CA 1
ATOM 1630 C C . LYS A 1 206 ? -4.645 7.014 33.117 1.00 66.25 206 LYS A C 1
ATOM 1632 O O . LYS A 1 206 ? -4.091 6.932 34.213 1.00 66.25 206 LYS A O 1
ATOM 1637 N N . THR A 1 207 ? -5.535 6.108 32.703 1.00 64.06 207 THR A N 1
ATOM 1638 C CA . THR A 1 207 ? -5.907 4.926 33.508 1.00 64.06 207 THR A CA 1
ATOM 1639 C C . THR A 1 207 ? -4.736 3.957 33.642 1.00 64.06 207 THR A C 1
ATOM 1641 O O . THR A 1 207 ? -4.432 3.497 34.740 1.00 64.06 207 THR A O 1
ATOM 1644 N N . MET A 1 208 ? -4.010 3.712 32.550 1.00 59.28 208 MET A N 1
ATOM 1645 C CA . MET A 1 208 ? -2.826 2.857 32.568 1.00 59.28 208 MET A CA 1
ATOM 1646 C C . MET A 1 208 ? -1.679 3.459 33.373 1.00 59.28 208 MET A C 1
ATOM 1648 O O . MET A 1 208 ? -0.980 2.704 34.029 1.00 59.28 208 MET A O 1
ATOM 1652 N N . ARG A 1 209 ? -1.494 4.786 33.407 1.00 61.84 209 ARG A N 1
ATOM 1653 C CA . ARG A 1 209 ? -0.512 5.429 34.303 1.00 61.84 209 ARG A CA 1
ATOM 1654 C C . ARG A 1 209 ? -0.793 5.145 35.781 1.00 61.84 209 ARG A C 1
ATOM 1656 O O . ARG A 1 209 ? 0.158 4.973 36.533 1.00 61.84 209 ARG A O 1
ATOM 1663 N N . ARG A 1 210 ? -2.066 5.043 36.191 1.00 60.78 210 ARG A N 1
ATOM 1664 C CA . ARG A 1 210 ? -2.432 4.627 37.561 1.00 60.78 210 ARG A CA 1
ATOM 1665 C C . ARG A 1 210 ? -2.087 3.158 37.822 1.00 60.78 210 ARG A C 1
ATOM 1667 O O . ARG A 1 210 ? -1.600 2.840 38.896 1.00 60.78 210 ARG A O 1
ATOM 1674 N N . TRP A 1 211 ? -2.290 2.298 36.826 1.00 54.56 211 TRP A N 1
ATOM 1675 C CA . TRP A 1 211 ? -2.009 0.855 36.887 1.00 54.56 211 TRP A CA 1
ATOM 1676 C C . TRP A 1 211 ? -0.517 0.505 36.696 1.00 54.56 211 TRP A C 1
ATOM 1678 O O . TRP A 1 211 ? -0.045 -0.547 37.108 1.00 54.56 211 TRP A O 1
ATOM 1688 N N . SER A 1 212 ? 0.249 1.402 36.072 1.00 51.34 212 SER A N 1
ATOM 1689 C CA . SER A 1 212 ? 1.666 1.236 35.727 1.00 51.34 212 SER A CA 1
ATOM 1690 C C . SER A 1 212 ? 2.604 1.339 36.927 1.00 51.34 212 SER A C 1
ATOM 1692 O O . SER A 1 212 ? 3.797 1.097 36.748 1.00 51.34 212 SER A O 1
ATOM 1694 N N . LYS A 1 213 ? 2.104 1.678 38.124 1.00 55.12 213 LYS A N 1
ATOM 1695 C CA . LYS A 1 213 ? 2.920 1.627 39.343 1.00 55.12 213 LYS A CA 1
ATOM 1696 C C . LYS A 1 213 ? 3.463 0.214 39.620 1.00 55.12 213 LYS A C 1
ATOM 1698 O O . LYS A 1 213 ? 4.550 0.118 40.170 1.00 55.12 213 LYS A O 1
ATOM 1703 N N . ASP A 1 214 ? 2.808 -0.836 39.106 1.00 58.47 214 ASP A N 1
ATOM 1704 C CA . ASP A 1 214 ? 3.180 -2.236 39.379 1.00 58.47 214 ASP A CA 1
ATOM 1705 C C . ASP A 1 214 ? 3.769 -3.013 38.182 1.00 58.47 214 ASP A C 1
ATOM 1707 O O . ASP A 1 214 ? 4.112 -4.187 38.316 1.00 58.47 214 ASP A O 1
ATOM 1711 N N . ASN A 1 215 ? 3.926 -2.411 36.993 1.00 53.12 215 ASN A N 1
ATOM 1712 C CA . ASN A 1 215 ? 4.343 -3.155 35.792 1.00 53.12 215 ASN A CA 1
ATOM 1713 C C . ASN A 1 215 ? 5.612 -2.590 35.126 1.00 53.12 215 ASN A C 1
ATOM 1715 O O . ASN A 1 215 ? 5.615 -1.478 34.604 1.00 53.12 215 ASN A O 1
ATOM 1719 N N . LYS A 1 216 ? 6.676 -3.405 35.043 1.00 53.50 216 LYS A N 1
ATOM 1720 C CA . LYS A 1 216 ? 8.020 -3.007 34.559 1.00 53.50 216 LYS A CA 1
ATOM 1721 C C . LYS A 1 216 ? 8.134 -2.656 33.061 1.00 53.50 216 LYS A C 1
ATOM 1723 O O . LYS A 1 216 ? 9.165 -2.133 32.651 1.00 53.50 216 LYS A O 1
ATOM 1728 N N . ARG A 1 217 ? 7.139 -2.945 32.207 1.00 55.72 217 ARG A N 1
ATOM 1729 C CA . ARG A 1 217 ? 7.197 -2.631 30.757 1.00 55.72 217 ARG A CA 1
ATOM 1730 C C . ARG A 1 217 ? 5.976 -1.839 30.283 1.00 55.72 217 ARG A C 1
ATOM 1732 O O . ARG A 1 217 ? 4.847 -2.317 30.377 1.00 55.72 217 ARG A O 1
ATOM 1739 N N . SER A 1 218 ? 6.225 -0.662 29.705 1.00 65.06 218 SER A N 1
ATOM 1740 C CA . SER A 1 218 ? 5.209 0.216 29.110 1.00 65.06 218 SER A CA 1
ATOM 1741 C C . SER A 1 218 ? 4.585 -0.400 27.850 1.00 65.06 218 SER A C 1
ATOM 1743 O O . SER A 1 218 ? 5.266 -1.049 27.054 1.00 65.06 218 SER A O 1
ATOM 1745 N N . VAL A 1 219 ? 3.286 -0.167 27.624 1.00 58.72 219 VAL A N 1
ATOM 1746 C CA . VAL A 1 219 ? 2.574 -0.579 26.394 1.00 58.72 219 VAL A CA 1
ATOM 1747 C C . VAL A 1 219 ? 3.244 -0.021 25.145 1.00 58.72 219 VAL A C 1
ATOM 1749 O O . VAL A 1 219 ? 3.335 -0.719 24.137 1.00 58.72 219 VAL A O 1
ATOM 1752 N N . ARG A 1 220 ? 3.795 1.196 25.242 1.00 58.53 220 ARG A N 1
ATOM 1753 C CA . ARG A 1 220 ? 4.559 1.829 24.165 1.00 58.53 220 ARG A CA 1
ATOM 1754 C C . ARG A 1 220 ? 5.715 0.936 23.715 1.00 58.53 220 ARG A C 1
ATOM 1756 O O . ARG A 1 220 ? 5.850 0.682 22.530 1.00 58.53 220 ARG A O 1
ATOM 1763 N N . THR A 1 221 ? 6.466 0.369 24.658 1.00 65.00 221 THR A N 1
ATOM 1764 C CA . THR A 1 221 ? 7.580 -0.546 24.373 1.00 65.00 221 THR A CA 1
ATOM 1765 C C . THR A 1 221 ? 7.112 -1.831 23.686 1.00 65.00 221 THR A C 1
ATOM 1767 O O . THR A 1 221 ? 7.789 -2.318 22.790 1.00 65.00 221 THR A O 1
ATOM 1770 N N . ARG A 1 222 ? 5.944 -2.378 24.054 1.00 64.44 222 ARG A N 1
ATOM 1771 C CA . ARG A 1 222 ? 5.383 -3.575 23.397 1.00 64.44 222 ARG A CA 1
ATOM 1772 C C . ARG A 1 222 ? 4.948 -3.292 21.955 1.00 64.44 222 ARG A C 1
ATOM 1774 O O . ARG A 1 222 ? 5.205 -4.111 21.076 1.00 64.44 222 ARG A O 1
ATOM 1781 N N . MET A 1 223 ? 4.326 -2.139 21.708 1.00 63.44 223 MET A N 1
ATOM 1782 C CA . MET A 1 223 ? 3.972 -1.702 20.352 1.00 63.44 223 MET A CA 1
ATOM 1783 C C . MET A 1 223 ? 5.229 -1.463 19.511 1.00 63.44 223 MET A C 1
ATOM 1785 O O . MET A 1 223 ? 5.335 -1.996 18.416 1.00 63.44 223 MET A O 1
ATOM 1789 N N . THR A 1 224 ? 6.230 -0.762 20.050 1.00 72.56 224 THR A N 1
ATOM 1790 C CA . THR A 1 224 ? 7.496 -0.539 19.339 1.00 72.56 224 THR A CA 1
ATOM 1791 C C . THR A 1 224 ? 8.203 -1.856 19.018 1.00 72.56 224 THR A C 1
ATOM 1793 O O . THR A 1 224 ? 8.564 -2.067 17.871 1.00 72.56 224 THR A O 1
ATOM 1796 N N . LEU A 1 225 ? 8.318 -2.786 19.973 1.00 72.56 225 LEU A N 1
ATOM 1797 C CA . LEU A 1 225 ? 8.945 -4.095 19.739 1.00 72.56 225 LEU A CA 1
ATOM 1798 C C . LEU A 1 225 ? 8.237 -4.910 18.655 1.00 72.56 225 LEU A C 1
ATOM 1800 O O . LEU A 1 225 ? 8.894 -5.552 17.842 1.00 72.56 225 LEU A O 1
ATOM 1804 N N . THR A 1 226 ? 6.905 -4.890 18.635 1.00 68.25 226 THR A N 1
ATOM 1805 C CA . THR A 1 226 ? 6.139 -5.623 17.619 1.00 68.25 226 THR A CA 1
ATOM 1806 C C . THR A 1 226 ? 6.293 -4.992 16.240 1.00 68.25 226 THR A C 1
ATOM 1808 O O . THR A 1 226 ? 6.549 -5.717 15.287 1.00 68.25 226 THR A O 1
ATOM 1811 N N . MET A 1 227 ? 6.251 -3.663 16.127 1.00 73.00 227 MET A N 1
ATOM 1812 C CA . MET A 1 227 ? 6.487 -2.972 14.854 1.00 73.00 227 MET A CA 1
ATOM 1813 C C . MET A 1 227 ? 7.927 -3.147 14.351 1.00 73.00 227 MET A C 1
ATOM 1815 O O . MET A 1 227 ? 8.125 -3.427 13.172 1.00 73.00 227 MET A O 1
ATOM 1819 N N . SER A 1 228 ? 8.925 -3.065 15.236 1.00 77.12 228 SER A N 1
ATOM 1820 C CA . SER A 1 228 ? 10.325 -3.348 14.896 1.00 77.12 228 SER A CA 1
ATOM 1821 C C . SER A 1 228 ? 10.517 -4.798 14.449 1.00 77.12 228 SER A C 1
ATOM 1823 O O . SER A 1 228 ? 11.179 -5.040 13.447 1.00 77.12 228 SER A O 1
ATOM 1825 N N . GLY A 1 229 ? 9.889 -5.761 15.132 1.00 77.50 229 GLY A N 1
ATOM 1826 C CA . GLY A 1 229 ? 9.916 -7.167 14.726 1.00 77.50 229 GLY A CA 1
ATOM 1827 C C . GLY A 1 229 ? 9.315 -7.394 13.337 1.00 77.50 229 GLY A C 1
ATOM 1828 O O . GLY A 1 229 ? 9.876 -8.144 12.545 1.00 77.50 229 GLY A O 1
ATOM 1829 N N . MET A 1 230 ? 8.220 -6.702 13.002 1.00 71.56 230 MET A N 1
ATOM 1830 C CA . MET A 1 230 ? 7.628 -6.770 11.661 1.00 71.56 230 MET A CA 1
ATOM 1831 C C . MET A 1 230 ? 8.525 -6.159 10.594 1.00 71.56 230 MET A C 1
ATOM 1833 O O . MET A 1 230 ? 8.648 -6.738 9.522 1.00 71.56 230 MET A O 1
ATOM 1837 N N . ALA A 1 231 ? 9.155 -5.018 10.878 1.00 74.06 231 ALA A N 1
ATOM 1838 C CA . ALA A 1 231 ? 10.096 -4.397 9.953 1.00 74.06 231 ALA A CA 1
ATOM 1839 C C . ALA A 1 231 ? 11.281 -5.331 9.658 1.00 74.06 231 ALA A C 1
ATOM 1841 O O . ALA A 1 231 ? 11.654 -5.497 8.502 1.00 74.06 231 ALA A O 1
ATOM 1842 N N . ILE A 1 232 ? 11.819 -6.005 10.679 1.00 78.81 232 ILE A N 1
ATOM 1843 C CA . ILE A 1 232 ? 12.895 -6.992 10.507 1.00 78.81 232 ILE A CA 1
ATOM 1844 C C . ILE A 1 232 ? 12.414 -8.189 9.679 1.00 78.81 232 ILE A C 1
ATOM 1846 O O . ILE A 1 232 ? 13.089 -8.585 8.733 1.00 78.81 232 ILE A O 1
ATOM 1850 N N . LEU A 1 233 ? 11.236 -8.740 9.989 1.00 76.12 233 LEU A N 1
ATOM 1851 C CA . LEU A 1 233 ? 10.655 -9.852 9.229 1.00 76.12 233 LEU A CA 1
ATOM 1852 C C . LEU A 1 233 ? 10.463 -9.480 7.751 1.00 76.12 233 LEU A C 1
ATOM 1854 O O . LEU A 1 233 ? 10.804 -10.257 6.865 1.00 76.12 233 LEU A O 1
ATOM 1858 N N . LEU A 1 234 ? 9.955 -8.274 7.495 1.00 75.81 234 LEU A N 1
ATOM 1859 C CA . LEU A 1 234 ? 9.803 -7.702 6.161 1.00 75.81 234 LEU A CA 1
ATOM 1860 C C . LEU A 1 234 ? 11.133 -7.640 5.415 1.00 75.81 234 LEU A C 1
ATOM 1862 O O . LEU A 1 234 ? 11.211 -8.105 4.282 1.00 75.81 234 LEU A O 1
ATOM 1866 N N . VAL A 1 235 ? 12.180 -7.122 6.059 1.00 78.50 235 VAL A N 1
ATOM 1867 C CA . VAL A 1 235 ? 13.525 -7.050 5.472 1.00 78.50 235 VAL A CA 1
ATOM 1868 C C . VAL A 1 235 ? 14.053 -8.444 5.137 1.00 78.50 235 VAL A C 1
ATOM 1870 O O . VAL A 1 235 ? 14.593 -8.630 4.053 1.00 78.50 235 VAL A O 1
ATOM 1873 N N . ILE A 1 236 ? 13.854 -9.438 6.009 1.00 76.06 236 ILE A N 1
ATOM 1874 C CA . ILE A 1 236 ? 14.295 -10.821 5.762 1.00 76.06 236 ILE A CA 1
ATOM 1875 C C . ILE A 1 236 ? 13.563 -11.428 4.559 1.00 76.06 236 ILE A C 1
ATOM 1877 O O . ILE A 1 236 ? 14.208 -11.993 3.677 1.00 76.06 236 ILE A O 1
ATOM 1881 N N . ILE A 1 237 ? 12.233 -11.292 4.500 1.00 75.12 237 ILE A N 1
ATOM 1882 C CA . ILE A 1 237 ? 11.425 -11.796 3.379 1.00 75.12 237 ILE A CA 1
ATOM 1883 C C . ILE A 1 237 ? 11.875 -11.132 2.073 1.00 75.12 237 ILE A C 1
ATOM 1885 O O . ILE A 1 237 ? 12.124 -11.820 1.086 1.00 75.12 237 ILE A O 1
ATOM 1889 N N . MET A 1 238 ? 12.032 -9.807 2.074 1.00 71.88 238 MET A N 1
ATOM 1890 C CA . MET A 1 238 ? 12.464 -9.059 0.892 1.00 71.88 238 MET A CA 1
ATOM 1891 C C . MET A 1 238 ? 13.885 -9.413 0.464 1.00 71.88 238 MET A C 1
ATOM 1893 O O . MET A 1 238 ? 14.140 -9.516 -0.729 1.00 71.88 238 MET A O 1
ATOM 1897 N N . PHE A 1 239 ? 14.803 -9.619 1.408 1.00 78.06 239 PHE A N 1
ATOM 1898 C CA . PHE A 1 239 ? 16.171 -10.025 1.106 1.00 78.06 239 PHE A CA 1
ATOM 1899 C C . PHE A 1 239 ? 16.206 -11.400 0.435 1.00 78.06 239 PHE A C 1
ATOM 1901 O O . PHE A 1 239 ? 16.816 -11.556 -0.621 1.00 78.06 239 PHE A O 1
ATOM 1908 N N . TRP A 1 240 ? 15.495 -12.377 1.004 1.00 77.69 240 TRP A N 1
ATOM 1909 C CA . TRP A 1 240 ? 15.410 -13.725 0.444 1.00 77.69 240 TRP A CA 1
ATOM 1910 C C . TRP A 1 240 ? 14.842 -13.719 -0.976 1.00 77.69 240 TRP A C 1
ATOM 1912 O O . TRP A 1 240 ? 15.385 -14.344 -1.888 1.00 77.69 240 TRP A O 1
ATOM 1922 N N . VAL A 1 241 ? 13.762 -12.968 -1.178 1.00 69.31 241 VAL A N 1
ATOM 1923 C CA . VAL A 1 241 ? 13.120 -12.872 -2.488 1.00 69.31 241 VAL A CA 1
ATOM 1924 C C . VAL A 1 241 ? 13.975 -12.081 -3.474 1.00 69.31 241 VAL A C 1
ATOM 1926 O O . VAL A 1 241 ? 14.095 -12.488 -4.624 1.00 69.31 241 VAL A O 1
ATOM 1929 N N . GLY A 1 242 ? 14.615 -11.000 -3.027 1.00 72.75 242 GLY A N 1
ATOM 1930 C CA . GLY A 1 242 ? 15.531 -10.210 -3.842 1.00 72.75 242 GLY A CA 1
ATOM 1931 C C . GLY A 1 242 ? 16.690 -11.048 -4.379 1.00 72.75 242 GLY A C 1
ATOM 1932 O O . GLY A 1 242 ? 17.021 -10.928 -5.553 1.00 72.75 242 GLY A O 1
ATOM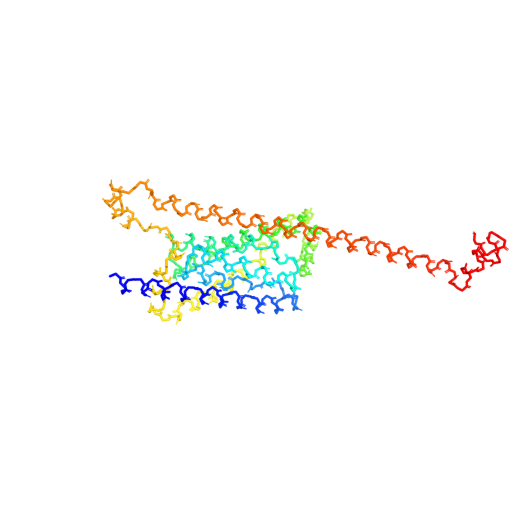 1933 N N . ILE A 1 243 ? 17.244 -11.953 -3.562 1.00 75.88 243 ILE A N 1
ATOM 1934 C CA . ILE A 1 243 ? 18.251 -12.925 -4.012 1.00 75.88 243 ILE A CA 1
ATOM 1935 C C . ILE A 1 243 ? 17.670 -13.866 -5.067 1.00 75.88 243 ILE A C 1
ATOM 1937 O O . ILE A 1 243 ? 18.274 -14.036 -6.125 1.00 75.88 243 ILE A O 1
ATOM 1941 N N . ARG A 1 244 ? 16.505 -14.473 -4.799 1.00 79.88 244 ARG A N 1
ATOM 1942 C CA . ARG A 1 244 ? 15.868 -15.403 -5.744 1.00 79.88 244 ARG A CA 1
ATOM 1943 C C . ARG A 1 244 ? 15.666 -14.744 -7.110 1.00 79.88 244 ARG A C 1
ATOM 1945 O O . ARG A 1 244 ? 16.036 -15.325 -8.124 1.00 79.88 244 ARG A O 1
ATOM 1952 N N . LEU A 1 245 ? 15.128 -13.527 -7.113 1.00 71.88 245 LEU A N 1
ATOM 1953 C CA . LEU A 1 245 ? 14.801 -12.815 -8.341 1.00 71.88 245 LEU A CA 1
ATOM 1954 C C . LEU A 1 245 ? 16.048 -12.286 -9.058 1.00 71.88 245 LEU A C 1
ATOM 1956 O O . LEU A 1 245 ? 16.082 -12.295 -10.282 1.00 71.88 245 LEU A O 1
ATOM 1960 N N . TYR A 1 246 ? 17.104 -11.899 -8.331 1.00 79.94 246 TYR A N 1
ATOM 1961 C CA . TYR A 1 246 ? 18.397 -11.567 -8.943 1.00 79.94 246 TYR A CA 1
ATOM 1962 C C . TYR A 1 246 ? 18.946 -12.740 -9.759 1.00 79.94 246 TYR A C 1
ATOM 1964 O O . TYR A 1 246 ? 19.356 -12.554 -10.903 1.00 79.94 246 TYR A O 1
ATOM 1972 N N . PHE A 1 247 ? 18.915 -13.952 -9.198 1.00 83.50 247 PHE A N 1
ATOM 1973 C CA . PHE A 1 247 ? 19.351 -15.143 -9.924 1.00 83.50 247 PHE A CA 1
ATOM 1974 C C . PHE A 1 247 ? 18.447 -15.455 -11.118 1.00 83.50 247 PHE A C 1
ATOM 1976 O O . PHE A 1 247 ? 18.954 -15.792 -12.182 1.00 83.50 247 PHE A O 1
ATOM 1983 N N . GLU A 1 248 ? 17.133 -15.302 -10.971 1.00 78.62 248 GLU A N 1
ATOM 1984 C CA . GLU A 1 248 ? 16.169 -15.532 -12.052 1.00 78.62 248 GLU A CA 1
ATOM 1985 C C . GLU A 1 248 ? 16.371 -14.544 -13.214 1.00 78.62 248 GLU A C 1
ATOM 1987 O O . GLU A 1 248 ? 16.497 -14.961 -14.365 1.00 78.62 248 GLU A O 1
ATOM 1992 N N . ASN A 1 249 ? 16.539 -13.251 -12.917 1.00 75.50 249 ASN A N 1
ATOM 1993 C CA . ASN A 1 249 ? 16.853 -12.234 -13.921 1.00 75.50 249 ASN A CA 1
ATOM 1994 C C . ASN A 1 249 ? 18.219 -12.459 -14.571 1.00 75.50 249 ASN A C 1
ATOM 1996 O O . ASN A 1 249 ? 18.322 -12.361 -15.790 1.00 75.50 249 ASN A O 1
ATOM 2000 N N . ALA A 1 250 ? 19.251 -12.812 -13.799 1.00 84.88 250 ALA A N 1
ATOM 2001 C CA . ALA A 1 250 ? 20.570 -13.108 -14.354 1.00 84.88 250 ALA A CA 1
ATOM 2002 C C . ALA A 1 250 ? 20.530 -14.318 -15.304 1.00 84.88 250 ALA A C 1
ATOM 2004 O O . ALA A 1 250 ? 21.175 -14.308 -16.350 1.00 84.88 250 ALA A O 1
ATOM 2005 N N . ILE A 1 251 ? 19.751 -15.353 -14.974 1.00 88.50 251 ILE A N 1
ATOM 2006 C CA . ILE A 1 251 ? 19.550 -16.514 -15.851 1.00 88.50 251 ILE A CA 1
ATOM 2007 C C . ILE A 1 251 ? 18.801 -16.101 -17.123 1.00 88.50 251 ILE A C 1
ATOM 2009 O O . ILE A 1 251 ? 19.218 -16.485 -18.217 1.00 88.50 251 ILE A O 1
ATOM 2013 N N . ASN A 1 252 ? 17.738 -15.305 -17.003 1.00 84.50 252 ASN A N 1
ATOM 2014 C CA . ASN A 1 252 ? 16.957 -14.835 -18.147 1.00 84.50 252 ASN A CA 1
ATOM 2015 C C . ASN A 1 252 ? 17.793 -13.963 -19.092 1.00 84.50 252 ASN A C 1
ATOM 2017 O O . ASN A 1 252 ? 17.800 -14.208 -20.295 1.00 84.50 252 ASN A O 1
ATOM 2021 N N . GLU A 1 253 ? 18.563 -13.015 -18.558 1.00 84.25 253 GLU A N 1
ATOM 2022 C CA . GLU A 1 253 ? 19.463 -12.159 -19.336 1.00 84.25 253 GLU A CA 1
ATOM 2023 C C . GLU A 1 253 ? 20.496 -12.990 -20.108 1.00 84.25 253 GLU A C 1
ATOM 2025 O O . GLU A 1 253 ? 20.650 -12.840 -21.319 1.00 84.25 253 GLU A O 1
ATOM 2030 N N . ARG A 1 254 ? 21.164 -13.936 -19.433 1.00 91.44 254 ARG A N 1
ATOM 2031 C CA . ARG A 1 254 ? 22.124 -14.845 -20.084 1.00 91.44 254 ARG A CA 1
ATOM 2032 C C . ARG A 1 254 ? 21.457 -15.716 -21.144 1.00 91.44 254 ARG A C 1
ATOM 2034 O O . ARG A 1 254 ? 22.054 -15.975 -22.185 1.00 91.44 254 ARG A O 1
ATOM 2041 N N . THR A 1 255 ? 20.229 -16.157 -20.890 1.00 91.88 255 THR A N 1
ATOM 2042 C CA . THR A 1 255 ? 19.448 -16.961 -21.833 1.00 91.88 255 THR A CA 1
ATOM 2043 C C . THR A 1 255 ? 19.113 -16.162 -23.089 1.00 91.88 255 THR A C 1
ATOM 2045 O O . THR A 1 255 ? 19.307 -16.671 -24.190 1.00 91.88 255 THR A O 1
ATOM 2048 N N . GLU A 1 256 ? 18.669 -14.914 -22.950 1.00 87.19 256 GLU A N 1
ATOM 2049 C CA . GLU A 1 256 ? 18.370 -14.036 -24.086 1.00 87.19 256 GLU A CA 1
ATOM 2050 C C . GLU A 1 256 ? 19.628 -13.683 -24.889 1.00 87.19 256 GLU A C 1
ATOM 2052 O O . GLU A 1 256 ? 19.605 -13.767 -26.117 1.00 87.19 256 GLU A O 1
ATOM 2057 N N . ILE A 1 257 ? 20.759 -13.412 -24.228 1.00 92.69 257 ILE A N 1
ATOM 2058 C CA . ILE A 1 257 ? 22.050 -13.209 -24.909 1.00 92.69 257 ILE A CA 1
ATOM 2059 C C . ILE A 1 257 ? 22.440 -14.455 -25.717 1.00 92.69 257 ILE A C 1
ATOM 2061 O O . ILE A 1 257 ? 22.805 -14.345 -26.888 1.00 92.69 257 ILE A O 1
ATOM 2065 N N . ASN A 1 258 ? 22.328 -15.646 -25.123 1.00 93.50 258 ASN A N 1
ATOM 2066 C CA . ASN A 1 258 ? 22.685 -16.896 -25.794 1.00 93.50 258 ASN A CA 1
ATOM 2067 C C . ASN A 1 258 ? 21.751 -17.213 -26.970 1.00 93.50 258 ASN A C 1
ATOM 2069 O O . ASN A 1 258 ? 22.226 -17.643 -28.020 1.00 93.50 258 ASN A O 1
ATOM 2073 N N . LYS A 1 259 ? 20.440 -16.974 -26.835 1.00 93.06 259 LYS A N 1
ATOM 2074 C CA . LYS A 1 259 ? 19.485 -17.101 -27.949 1.00 93.06 259 LYS A CA 1
ATOM 2075 C C . LYS A 1 259 ? 19.791 -16.106 -29.064 1.00 93.06 259 LYS A C 1
ATOM 2077 O O . LYS A 1 259 ? 19.766 -16.487 -30.229 1.00 93.06 259 LYS A O 1
ATOM 2082 N N . GLY A 1 260 ? 20.098 -14.856 -28.718 1.00 91.19 260 GLY A N 1
ATOM 2083 C CA . GLY A 1 260 ? 20.493 -13.828 -29.678 1.00 91.19 260 GLY A CA 1
ATOM 2084 C C . GLY A 1 260 ? 21.744 -14.230 -30.459 1.00 91.19 260 GLY A C 1
ATOM 2085 O O . GLY A 1 260 ? 21.746 -14.167 -31.685 1.00 91.19 260 GLY A O 1
ATOM 2086 N N . ALA A 1 261 ? 22.768 -14.735 -29.765 1.00 90.88 261 ALA A N 1
ATOM 2087 C CA . ALA A 1 261 ? 23.978 -15.258 -30.393 1.00 90.88 261 ALA A CA 1
ATOM 2088 C C . ALA A 1 261 ? 23.686 -16.469 -31.297 1.00 90.88 261 ALA A C 1
ATOM 2090 O O . ALA A 1 261 ? 24.160 -16.513 -32.429 1.00 90.88 261 ALA A O 1
ATOM 2091 N N . ALA A 1 262 ? 22.871 -17.424 -30.839 1.00 89.31 262 ALA A N 1
ATOM 2092 C CA . ALA A 1 262 ? 22.487 -18.588 -31.638 1.00 89.31 262 ALA A CA 1
ATOM 2093 C C . ALA A 1 262 ? 21.710 -18.195 -32.908 1.00 89.31 262 ALA A C 1
ATOM 2095 O O . ALA A 1 262 ? 22.000 -18.710 -33.985 1.00 89.31 262 ALA A O 1
ATOM 2096 N N . ASN A 1 263 ? 20.775 -17.246 -32.797 1.00 90.69 263 ASN A N 1
ATOM 2097 C CA . ASN A 1 263 ? 20.024 -16.707 -33.932 1.00 90.69 263 ASN A CA 1
ATOM 2098 C C . ASN A 1 263 ? 20.913 -15.936 -34.914 1.00 90.69 263 ASN A C 1
ATOM 2100 O O . ASN A 1 263 ? 20.685 -15.983 -36.116 1.00 90.69 263 ASN A O 1
ATOM 2104 N N . PHE A 1 264 ? 21.925 -15.223 -34.422 1.00 89.12 264 PHE A N 1
ATOM 2105 C CA . PHE A 1 264 ? 22.895 -14.553 -35.284 1.00 89.12 264 PHE A CA 1
ATOM 2106 C C . PHE A 1 264 ? 23.745 -15.567 -36.060 1.00 89.12 264 PHE A C 1
ATOM 2108 O O . PHE A 1 264 ? 23.906 -15.447 -37.272 1.00 89.12 264 PHE A O 1
ATOM 2115 N N . VAL A 1 265 ? 24.238 -16.610 -35.383 1.00 86.12 265 VAL A N 1
ATOM 2116 C CA . VAL A 1 265 ? 25.026 -17.674 -36.025 1.00 86.12 265 VAL A CA 1
ATOM 2117 C C . VAL A 1 265 ? 24.201 -18.419 -37.075 1.00 86.12 265 VAL A C 1
ATOM 2119 O O . VAL A 1 265 ? 24.719 -18.669 -38.158 1.00 86.12 265 VAL A O 1
ATOM 2122 N N . SER A 1 266 ? 22.926 -18.725 -36.813 1.00 84.50 266 SER A N 1
ATOM 2123 C CA . SER A 1 266 ? 22.071 -19.437 -37.776 1.00 84.50 266 SER A CA 1
ATOM 2124 C C . SER A 1 266 ? 21.734 -18.630 -39.036 1.00 84.50 266 SER A C 1
ATOM 2126 O O . SER A 1 266 ? 21.378 -19.220 -40.051 1.00 84.50 266 SER A O 1
ATOM 2128 N N . GLN A 1 267 ? 21.859 -17.300 -38.999 1.00 84.69 267 GLN A N 1
ATOM 2129 C CA . GLN A 1 267 ? 21.698 -16.446 -40.182 1.00 84.69 267 GLN A CA 1
ATOM 2130 C C . GLN A 1 267 ? 22.946 -16.413 -41.072 1.00 84.69 267 GLN A C 1
ATOM 2132 O O . GLN A 1 267 ? 22.835 -16.126 -42.262 1.00 84.69 267 GLN A O 1
ATOM 2137 N N . ILE A 1 268 ? 24.127 -16.672 -40.503 1.00 83.25 268 ILE A N 1
ATOM 2138 C CA . ILE A 1 268 ? 25.417 -16.575 -41.205 1.00 83.25 268 ILE A CA 1
ATOM 2139 C C . ILE A 1 268 ? 25.914 -17.952 -41.643 1.00 83.25 268 ILE A C 1
ATOM 2141 O O . ILE A 1 268 ? 26.503 -18.091 -42.713 1.00 83.25 268 ILE A O 1
ATOM 2145 N N . VAL A 1 269 ? 25.698 -18.972 -40.814 1.00 78.50 269 VAL A N 1
ATOM 2146 C CA . VAL A 1 269 ? 26.215 -20.322 -41.021 1.00 78.50 269 VAL A CA 1
ATOM 2147 C C . VAL A 1 269 ? 25.088 -21.228 -41.498 1.00 78.50 269 VAL A C 1
ATOM 2149 O O . VAL A 1 269 ? 24.127 -21.470 -40.770 1.00 78.50 269 VAL A O 1
ATOM 2152 N N . ASP A 1 270 ? 25.240 -21.775 -42.703 1.00 78.62 270 ASP A N 1
ATOM 2153 C CA . ASP A 1 270 ? 24.362 -22.825 -43.218 1.00 78.62 270 ASP A CA 1
ATOM 2154 C C . ASP A 1 270 ? 24.468 -24.089 -42.346 1.00 78.62 270 ASP A C 1
ATOM 2156 O O . ASP A 1 270 ? 25.520 -24.737 -42.270 1.00 78.62 270 ASP A O 1
ATOM 2160 N N . GLY A 1 271 ? 23.358 -24.427 -41.684 1.00 76.56 271 GLY A N 1
ATOM 2161 C CA . GLY A 1 271 ? 23.255 -25.544 -40.750 1.00 76.56 271 GLY A CA 1
ATOM 2162 C C . GLY A 1 271 ? 23.609 -26.897 -41.372 1.00 76.56 271 GLY A C 1
ATOM 2163 O O . GLY A 1 271 ? 24.265 -27.714 -40.722 1.00 76.56 271 GLY A O 1
ATOM 2164 N N . ASP A 1 272 ? 23.268 -27.108 -42.646 1.00 80.44 272 ASP A N 1
ATOM 2165 C CA . ASP A 1 272 ? 23.525 -28.368 -43.360 1.00 80.44 272 ASP A CA 1
ATOM 2166 C C . ASP A 1 272 ? 25.009 -28.542 -43.721 1.00 80.44 272 ASP A C 1
ATOM 2168 O O . ASP A 1 272 ? 25.499 -29.652 -43.968 1.00 80.44 272 ASP A O 1
ATOM 2172 N N . SER A 1 273 ? 25.759 -27.441 -43.703 1.00 78.19 273 SER A N 1
ATOM 2173 C CA . SER A 1 273 ? 27.184 -27.406 -44.015 1.00 78.19 273 SER A CA 1
ATOM 2174 C C . SER A 1 273 ? 28.075 -27.532 -42.771 1.00 78.19 273 SER A C 1
ATOM 2176 O O . SER A 1 273 ? 29.269 -27.797 -42.913 1.00 78.19 273 SER A O 1
ATOM 2178 N N . ILE A 1 274 ? 27.517 -27.487 -41.549 1.00 79.62 274 ILE A N 1
ATOM 2179 C CA . ILE A 1 274 ? 28.271 -27.599 -40.281 1.00 79.62 274 ILE A CA 1
ATOM 2180 C C . ILE A 1 274 ? 29.114 -28.881 -40.228 1.00 79.62 274 ILE A C 1
ATOM 2182 O O . ILE A 1 274 ? 30.303 -28.837 -39.906 1.00 79.62 274 ILE A O 1
ATOM 2186 N N . ALA A 1 275 ? 28.541 -30.033 -40.591 1.00 81.81 275 ALA A N 1
ATOM 2187 C CA . ALA A 1 275 ? 29.269 -31.304 -40.583 1.00 81.81 275 ALA A CA 1
ATOM 2188 C C . ALA A 1 275 ? 30.437 -31.316 -41.589 1.00 81.81 275 ALA A C 1
ATOM 2190 O O . ALA A 1 275 ? 31.474 -31.936 -41.340 1.00 81.81 275 ALA A O 1
ATOM 2191 N N . LYS A 1 276 ? 30.292 -30.602 -42.715 1.00 79.12 276 LYS A N 1
ATOM 2192 C CA . LYS A 1 276 ? 31.355 -30.438 -43.716 1.00 79.12 276 LYS A CA 1
ATOM 2193 C C . LYS A 1 276 ? 32.435 -29.484 -43.209 1.00 79.12 276 LYS A C 1
ATOM 2195 O O . LYS A 1 276 ? 33.610 -29.800 -43.355 1.00 79.12 276 LYS A O 1
ATOM 2200 N N . TYR A 1 277 ? 32.061 -28.385 -42.559 1.00 82.56 277 TYR A N 1
ATOM 2201 C CA . TYR A 1 277 ? 33.001 -27.435 -41.960 1.00 82.56 277 TYR A CA 1
ATOM 2202 C C . TYR A 1 277 ? 33.846 -28.078 -40.856 1.00 82.56 277 TYR A C 1
ATOM 2204 O O . TYR A 1 277 ? 35.060 -27.903 -40.844 1.00 82.56 277 TYR A O 1
ATOM 2212 N N . ILE A 1 278 ? 33.253 -28.916 -39.999 1.00 83.06 278 ILE A N 1
ATOM 2213 C CA . ILE A 1 278 ? 33.998 -29.664 -38.970 1.00 83.06 278 ILE A CA 1
ATOM 2214 C C . ILE A 1 278 ? 34.985 -30.663 -39.601 1.00 83.06 278 ILE A C 1
ATOM 2216 O O . ILE A 1 278 ? 36.086 -30.849 -39.089 1.00 83.06 278 ILE A O 1
ATOM 2220 N N . LYS A 1 279 ? 34.611 -31.310 -40.713 1.00 84.06 279 LYS A N 1
ATOM 2221 C CA . LYS A 1 279 ? 35.419 -32.362 -41.352 1.00 84.06 279 LYS A CA 1
ATOM 2222 C C . LYS A 1 279 ? 36.526 -31.829 -42.267 1.00 84.06 279 LYS A C 1
ATOM 2224 O O . LYS A 1 279 ? 37.597 -32.425 -42.324 1.00 84.06 279 LYS A O 1
ATOM 2229 N N . TYR A 1 280 ? 36.256 -30.759 -43.010 1.00 82.00 280 TYR A N 1
ATOM 2230 C CA . TYR A 1 280 ? 37.145 -30.236 -44.054 1.00 82.00 280 TYR A CA 1
ATOM 2231 C C . TYR A 1 280 ? 37.780 -28.881 -43.690 1.00 82.00 280 TYR A C 1
ATOM 2233 O O . TYR A 1 280 ? 38.697 -28.439 -44.384 1.00 82.00 280 TYR A O 1
ATOM 2241 N N . GLY A 1 281 ? 37.349 -28.243 -42.595 1.00 79.69 281 GLY A N 1
ATOM 2242 C CA . GLY A 1 281 ? 37.881 -26.963 -42.121 1.00 79.69 281 GLY A CA 1
ATOM 2243 C C . GLY A 1 281 ? 37.770 -25.855 -43.170 1.00 79.69 281 GLY A C 1
ATOM 2244 O O . GLY A 1 281 ? 36.832 -25.834 -43.964 1.00 79.69 281 GLY A O 1
ATOM 2245 N N . VAL A 1 282 ? 38.782 -24.985 -43.222 1.00 80.88 282 VAL A N 1
ATOM 2246 C CA . VAL A 1 282 ? 38.924 -23.890 -44.208 1.00 80.88 282 VAL A CA 1
ATOM 2247 C C . VAL A 1 282 ? 38.900 -24.337 -45.675 1.00 80.88 282 VAL A C 1
ATOM 2249 O O . VAL A 1 282 ? 38.724 -23.510 -46.560 1.00 80.88 282 VAL A O 1
ATOM 2252 N N . ASN A 1 283 ? 39.049 -25.636 -45.954 1.00 82.44 283 ASN A N 1
ATOM 2253 C CA . ASN A 1 283 ? 38.994 -26.171 -47.316 1.00 82.44 283 ASN A CA 1
ATOM 2254 C C . ASN A 1 283 ? 37.569 -26.558 -47.753 1.00 82.44 283 ASN A C 1
ATOM 2256 O O . ASN A 1 283 ? 37.382 -27.073 -48.856 1.00 82.44 283 ASN A O 1
ATOM 2260 N N . ALA A 1 284 ? 36.563 -26.376 -46.895 1.00 80.12 284 ALA A N 1
ATOM 2261 C CA . ALA A 1 284 ? 35.181 -26.678 -47.231 1.00 80.12 284 ALA A CA 1
ATOM 2262 C C . ALA A 1 284 ? 34.589 -25.613 -48.183 1.00 80.12 284 ALA A C 1
ATOM 2264 O O . ALA A 1 284 ? 34.740 -24.416 -47.940 1.00 80.12 284 ALA A O 1
ATOM 2265 N N . PRO A 1 285 ? 33.873 -26.010 -49.250 1.00 68.94 285 PRO A N 1
ATOM 2266 C CA . PRO A 1 285 ? 33.236 -25.053 -50.148 1.00 68.94 285 PRO A CA 1
ATOM 2267 C C . PRO A 1 285 ? 32.165 -24.241 -49.406 1.00 68.94 285 PRO A C 1
ATOM 2269 O O . PRO A 1 285 ? 31.284 -24.826 -48.780 1.00 68.94 285 PRO A O 1
ATOM 2272 N N . GLY A 1 286 ? 32.249 -22.908 -49.490 1.00 72.69 286 GLY A N 1
ATOM 2273 C CA . GLY A 1 286 ? 31.359 -21.979 -48.776 1.00 72.69 286 GLY A CA 1
ATOM 2274 C C . GLY A 1 286 ? 31.833 -21.573 -47.373 1.00 72.69 286 GLY A C 1
ATOM 2275 O O . GLY A 1 286 ? 31.129 -20.822 -46.703 1.00 72.69 286 GLY A O 1
ATOM 2276 N N . TYR A 1 287 ? 33.012 -22.033 -46.938 1.00 68.50 287 TYR A N 1
ATOM 2277 C CA . TYR A 1 287 ? 33.641 -21.589 -45.693 1.00 68.50 287 TYR A CA 1
ATOM 2278 C C . TYR A 1 287 ? 34.112 -20.130 -45.840 1.00 68.50 287 TYR A C 1
ATOM 2280 O O . TYR A 1 287 ? 34.928 -19.839 -46.716 1.00 68.50 287 TYR A O 1
ATOM 2288 N N . LEU A 1 288 ? 33.540 -19.232 -45.027 1.00 63.81 288 LEU A N 1
ATOM 2289 C CA . LEU A 1 288 ? 33.892 -17.805 -44.947 1.00 63.81 288 LEU A CA 1
ATOM 2290 C C . LEU A 1 288 ? 35.275 -17.587 -44.322 1.00 63.81 288 LEU A C 1
ATOM 2292 O O . LEU A 1 288 ? 35.583 -18.267 -43.315 1.00 63.81 288 LEU A O 1
#

Secondary structure (DSSP, 8-state):
-HHHHHHHHHHHHHHHHHHHHHHHHHHHHHHHHHHHT-S----SHHHHHHHHHH-HHHHHHHHHHHHHHHTTTSGGGGGGHHHHHHHHHHHHHHHHHS-TTSHHHHHHHHHHHHHHHHHHHHHHHHHHHSS-SSHHHHHHHHHHHHHH---HHHHHHHHHHHHHHHHHHHHHHHHHHHHHHS-HHHHHHHHH-TT---PPPHHHHHHHHHHGGG-SS-HHHHHHHHHHHHHHHHHHHHHHHHHHHHHHHHHHHHHHHHHHHHHHHHHHS-GGGHHHHHHHGGGSTT--

Radius of gyration: 26.11 Å; chains: 1; bounding box: 62×53×90 Å

Sequence (288 aa):
MKHDLRKRHSERIISSICILMGITFNVVLASFTYRQSVPFYFDTIGTITVAILCGYFPGILTAVMTNMMCGFFYPDSIYFSIVNAITALTVVEFISRNDIRNIKNKILLILKLSVITGIVGGLIQWRLFGQPQNTFIGDSVSAFSQATGVPAFLTFIVVEILVNVPDKGISFMVAYLVVRFLPEKLKKKLRNSTWRQVPLSETEKKTMRRWSKDNKRSVRTRMTLTMSGMAILLVIIMFWVGIRLYFENAINERTEINKGAANFVSQIVDGDSIAKYIKYGVNAPGYL

pLDDT: mean 84.56, std 12.39, range [40.81, 97.94]

Foldseek 3Di:
DVVVVVLLVVLQVLLVVLLVVLLVQLLVQQVVCVVPLDLARLNQLSLLLSLVQANLQSSLSSLQSNLVSNCVVVVCSNLCSVLSSVLSVLNLVLVLPDPPVDPVSLLVNLLVSLLSSLQVVLVSCCVVPVADPRPVLRVQLVVCCVVPVDDSSVSSSVSSSVSSSVNSSVSNVSSVVVNVPDDPVSSVSSCPHPSHDHPDDPVRVVVVVVVCVPPPDDPVNVVVVVVVVSVVVSVVSCVVSVVVVVVVVVVVVVVVVVVVVVVVCCVQDPPVCVVVCVVQPPNRPPRD